Protein AF-A0A956KIW1-F1 (afdb_monomer_lite)

pLDDT: mean 82.23, std 15.49, range [48.94, 97.81]

Secondary structure (DSSP, 8-state):
-HHHHHHHHHHHHHHHHHHHHHHHHHHHTT-HHHHHHHHHHHHHHHHHHHHHHHHHHHHHHHHHHHHHHHHHHHH-SEE-HHHHHHHHTS-HHHHHHHHHHHHHHH---EEEETTTTEEEEHHHHHTT--B--B-TTT--B--SPBPPTTPPEEPTTT--EE---------------S---GGGG-------------------PPP----PPPP-

Structure (mmCIF, N/CA/C/O backbone):
data_AF-A0A956KIW1-F1
#
_entry.id   AF-A0A956KIW1-F1
#
loop_
_atom_site.group_PDB
_atom_site.id
_atom_site.type_symbol
_atom_site.label_atom_id
_atom_site.label_alt_id
_atom_site.label_comp_id
_atom_site.label_asym_id
_atom_site.label_entity_id
_atom_site.label_seq_id
_atom_site.pdbx_PDB_ins_code
_atom_site.Cartn_x
_atom_site.Cartn_y
_atom_site.Cartn_z
_atom_site.occupancy
_atom_site.B_iso_or_equiv
_atom_site.auth_seq_id
_atom_site.auth_comp_id
_atom_site.auth_asym_id
_atom_site.auth_atom_id
_atom_site.pdbx_PDB_model_num
ATOM 1 N N . MET A 1 1 ? 5.043 -12.788 -8.119 1.00 59.97 1 MET A N 1
ATOM 2 C CA . MET A 1 1 ? 4.868 -12.229 -9.482 1.00 59.97 1 MET A CA 1
ATOM 3 C C . MET A 1 1 ? 5.781 -11.044 -9.853 1.00 59.97 1 MET A C 1
ATOM 5 O O . MET A 1 1 ? 6.157 -10.998 -11.019 1.00 59.97 1 MET A O 1
ATOM 9 N N . PRO A 1 2 ? 6.218 -10.123 -8.964 1.00 77.44 2 PRO A N 1
ATOM 10 C CA . PRO A 1 2 ? 6.997 -8.950 -9.406 1.00 77.44 2 PRO A CA 1
ATOM 11 C C . PRO A 1 2 ? 8.423 -9.277 -9.893 1.00 77.44 2 PRO A C 1
ATOM 13 O O . PRO A 1 2 ? 8.966 -8.552 -10.721 1.00 77.44 2 PRO A O 1
ATOM 16 N N . ALA A 1 3 ? 9.020 -10.384 -9.433 1.00 85.94 3 ALA A N 1
ATOM 17 C CA . ALA A 1 3 ? 10.359 -10.802 -9.857 1.00 85.94 3 ALA A CA 1
ATOM 18 C C . ALA A 1 3 ? 10.423 -11.154 -11.354 1.00 85.94 3 ALA A C 1
ATOM 20 O O . ALA A 1 3 ? 11.322 -10.704 -12.053 1.00 85.94 3 ALA A O 1
ATOM 21 N N . VAL A 1 4 ? 9.428 -11.887 -11.861 1.00 89.75 4 VAL A N 1
ATOM 22 C CA . VAL A 1 4 ? 9.366 -12.322 -13.266 1.00 89.75 4 VAL A CA 1
ATOM 23 C C . VAL A 1 4 ? 9.226 -11.120 -14.202 1.00 89.75 4 VAL A C 1
ATOM 25 O O . VAL A 1 4 ? 9.958 -10.999 -15.178 1.00 89.75 4 VAL A O 1
ATOM 28 N N . LEU A 1 5 ? 8.349 -10.173 -13.856 1.00 88.94 5 LEU A N 1
ATOM 29 C CA . LEU A 1 5 ? 8.123 -8.962 -14.647 1.00 88.94 5 LEU A CA 1
ATOM 30 C C . LEU A 1 5 ? 9.370 -8.063 -14.690 1.00 88.94 5 LEU A C 1
ATOM 32 O O . LEU A 1 5 ? 9.681 -7.482 -15.727 1.00 88.94 5 LEU A O 1
ATOM 36 N N . LYS A 1 6 ? 10.132 -8.012 -13.587 1.00 88.56 6 LYS A N 1
ATOM 37 C CA . LYS A 1 6 ? 11.431 -7.331 -13.531 1.00 88.56 6 LYS A CA 1
ATOM 38 C C . LYS A 1 6 ? 12.464 -8.001 -14.443 1.00 88.56 6 LYS A C 1
ATOM 40 O O . LYS A 1 6 ? 13.178 -7.285 -15.136 1.00 88.56 6 LYS A O 1
ATOM 45 N N . VAL A 1 7 ? 12.533 -9.335 -14.464 1.00 94.06 7 VAL A N 1
ATOM 46 C CA . VAL A 1 7 ? 13.451 -10.080 -15.346 1.00 94.06 7 VAL A CA 1
ATOM 47 C C . VAL A 1 7 ? 13.126 -9.809 -16.815 1.00 94.06 7 VAL A C 1
ATOM 49 O O . VAL A 1 7 ? 14.022 -9.435 -17.566 1.00 94.06 7 VAL A O 1
ATOM 52 N N . PHE A 1 8 ? 11.853 -9.889 -17.212 1.00 93.56 8 PHE A N 1
ATOM 53 C CA . PHE A 1 8 ? 11.449 -9.567 -18.585 1.00 93.56 8 PHE A CA 1
ATOM 54 C C . PHE A 1 8 ? 11.775 -8.121 -18.967 1.00 93.56 8 PHE A C 1
ATOM 56 O O . PHE A 1 8 ? 12.360 -7.898 -20.024 1.00 93.56 8 PHE A O 1
ATOM 63 N N . ALA A 1 9 ? 11.470 -7.145 -18.105 1.00 92.19 9 ALA A N 1
ATOM 64 C CA . ALA A 1 9 ? 11.803 -5.743 -18.365 1.00 92.19 9 ALA A CA 1
ATOM 65 C C . ALA A 1 9 ? 13.314 -5.537 -18.583 1.00 92.19 9 ALA A C 1
ATOM 67 O O . ALA A 1 9 ? 13.706 -4.822 -19.502 1.00 92.19 9 ALA A O 1
ATOM 68 N N . TRP A 1 10 ? 14.158 -6.202 -17.785 1.00 93.75 10 TRP A N 1
ATOM 69 C CA . TRP A 1 10 ? 15.613 -6.167 -17.957 1.00 93.75 10 TRP A CA 1
ATOM 70 C C . TRP A 1 10 ? 16.071 -6.807 -19.268 1.00 93.75 10 TRP A C 1
ATOM 72 O O . TRP A 1 10 ? 16.936 -6.242 -19.928 1.00 93.75 10 TRP A O 1
ATOM 82 N N . ILE A 1 11 ? 15.481 -7.935 -19.674 1.00 95.62 11 ILE A N 1
ATOM 83 C CA . ILE A 1 11 ? 15.805 -8.593 -20.950 1.00 95.62 11 ILE A CA 1
ATOM 84 C C . ILE A 1 11 ? 15.452 -7.680 -22.134 1.00 95.62 11 ILE A C 1
ATOM 86 O O . ILE A 1 11 ? 16.296 -7.461 -23.000 1.00 95.62 11 ILE A O 1
ATOM 90 N N . PHE A 1 12 ? 14.247 -7.099 -22.154 1.00 94.00 12 PHE A N 1
ATOM 91 C CA . PHE A 1 12 ? 13.828 -6.176 -23.218 1.00 94.00 12 PHE A CA 1
ATOM 92 C C . PHE A 1 12 ? 14.736 -4.948 -23.308 1.00 94.00 12 PHE A C 1
ATOM 94 O O . PHE A 1 12 ? 15.150 -4.559 -24.399 1.00 94.00 12 PHE A O 1
ATOM 101 N N . LEU A 1 13 ? 15.080 -4.364 -22.160 1.00 94.00 13 LEU A N 1
ATOM 102 C CA . LEU A 1 13 ? 15.914 -3.168 -22.106 1.00 94.00 13 LEU A CA 1
ATOM 103 C C . LEU A 1 13 ? 17.376 -3.471 -22.474 1.00 94.00 13 LEU A C 1
ATOM 105 O O . LEU A 1 13 ? 18.007 -2.664 -23.151 1.00 94.00 13 LEU A O 1
ATOM 109 N N . ALA A 1 14 ? 17.893 -4.648 -22.107 1.00 95.75 14 ALA A N 1
ATOM 110 C CA . ALA A 1 14 ? 19.218 -5.109 -22.518 1.00 95.75 14 ALA A CA 1
ATOM 111 C C . ALA A 1 14 ? 19.294 -5.376 -24.030 1.00 95.75 14 ALA A C 1
ATOM 113 O O . ALA A 1 14 ? 20.242 -4.934 -24.674 1.00 95.75 14 ALA A O 1
ATOM 114 N N . LEU A 1 15 ? 18.287 -6.035 -24.615 1.00 94.38 15 LEU A N 1
ATOM 115 C CA . LEU A 1 15 ? 18.211 -6.254 -26.066 1.00 94.38 15 LEU A CA 1
ATOM 116 C C . LEU A 1 15 ? 18.112 -4.927 -26.832 1.00 94.38 15 LEU A C 1
ATOM 118 O O . LEU A 1 15 ? 18.823 -4.728 -27.819 1.00 94.38 15 LEU A O 1
ATOM 122 N N . ALA A 1 16 ? 17.292 -3.991 -26.345 1.00 95.88 16 ALA A N 1
ATOM 123 C CA . ALA A 1 16 ? 17.199 -2.651 -26.916 1.00 95.88 16 ALA A CA 1
ATOM 124 C C . ALA A 1 16 ? 18.540 -1.901 -26.835 1.00 95.88 16 ALA A C 1
ATOM 126 O O . ALA A 1 16 ? 18.980 -1.338 -27.838 1.00 95.88 16 ALA A O 1
ATOM 127 N N . ALA A 1 17 ? 19.231 -1.948 -25.692 1.00 95.50 17 ALA A N 1
ATOM 128 C CA . ALA A 1 17 ? 20.540 -1.319 -25.521 1.00 95.50 17 ALA A CA 1
ATOM 129 C C . ALA A 1 17 ? 21.610 -1.933 -26.440 1.00 95.50 17 ALA A C 1
ATOM 131 O O . ALA A 1 17 ? 22.365 -1.195 -27.070 1.00 95.50 17 ALA A O 1
ATOM 132 N N . MET A 1 18 ? 21.631 -3.263 -26.582 1.00 96.00 18 MET A N 1
ATOM 133 C CA . MET A 1 18 ? 22.540 -3.958 -27.502 1.00 96.00 18 MET A CA 1
ATOM 134 C C . MET A 1 18 ? 22.295 -3.543 -28.958 1.00 96.00 18 MET A C 1
ATOM 136 O O . MET A 1 18 ? 23.244 -3.204 -29.660 1.00 96.00 18 MET A O 1
ATOM 140 N N . SER A 1 19 ? 21.033 -3.481 -29.403 1.00 92.94 19 SER A N 1
ATOM 141 C CA . SER A 1 19 ? 20.708 -3.002 -30.760 1.00 92.94 19 SER A CA 1
ATOM 142 C C . SER A 1 19 ? 21.123 -1.541 -30.993 1.00 92.94 19 SER A C 1
ATOM 144 O O . SER A 1 19 ? 21.650 -1.205 -32.056 1.00 92.94 19 SER A O 1
ATOM 146 N N . LEU A 1 20 ? 20.979 -0.682 -29.977 1.00 94.38 20 LEU A N 1
ATOM 147 C CA . LEU A 1 20 ? 21.409 0.714 -30.046 1.00 94.38 20 LEU A CA 1
ATOM 148 C C . LEU A 1 20 ? 22.939 0.825 -30.149 1.00 94.38 20 LEU A C 1
ATOM 150 O O . LEU A 1 20 ? 23.454 1.621 -30.930 1.00 94.38 20 LEU A O 1
ATOM 154 N N . MET A 1 21 ? 23.673 -0.016 -29.414 1.00 95.94 21 MET A N 1
ATOM 155 C CA . MET A 1 21 ? 25.138 -0.058 -29.438 1.00 95.94 21 MET A CA 1
ATOM 156 C C . MET A 1 21 ? 25.696 -0.516 -30.797 1.00 95.94 21 MET A C 1
ATOM 158 O O . MET A 1 21 ? 26.764 -0.060 -31.202 1.00 95.94 21 MET A O 1
ATOM 162 N N . CYS A 1 22 ? 24.969 -1.360 -31.536 1.00 94.12 22 CYS A N 1
ATOM 163 C CA . CYS A 1 22 ? 25.345 -1.786 -32.891 1.00 94.12 22 CYS A CA 1
ATOM 164 C C . CYS A 1 22 ? 25.041 -0.739 -33.980 1.00 94.12 22 CYS A C 1
ATOM 166 O O . CYS A 1 22 ? 25.607 -0.802 -35.070 1.00 94.12 22 CYS A O 1
ATOM 168 N N . THR A 1 23 ? 24.176 0.239 -33.698 1.00 93.81 23 THR A N 1
ATOM 169 C CA . THR A 1 23 ? 23.755 1.274 -34.659 1.00 93.81 23 THR A CA 1
ATOM 170 C C . THR A 1 23 ? 24.921 2.096 -35.247 1.00 93.81 23 THR A C 1
ATOM 172 O O . THR A 1 23 ? 24.981 2.217 -36.471 1.00 93.81 23 THR A O 1
ATOM 175 N N . PRO A 1 24 ? 25.884 2.635 -34.464 1.00 93.88 24 PRO A N 1
ATOM 176 C CA . PRO A 1 24 ? 27.015 3.381 -35.029 1.00 93.88 24 PRO A CA 1
ATOM 177 C C . PRO A 1 24 ? 27.921 2.527 -35.927 1.00 93.88 24 PRO A C 1
ATOM 179 O O . PRO A 1 24 ? 28.476 3.046 -36.892 1.00 93.88 24 PRO A O 1
ATOM 182 N N . LEU A 1 25 ? 28.033 1.220 -35.656 1.00 93.81 25 LEU A N 1
ATOM 183 C CA . LEU A 1 25 ? 28.806 0.300 -36.493 1.00 93.81 25 LEU A CA 1
ATOM 184 C C . LEU A 1 25 ? 28.182 0.177 -37.895 1.00 93.81 25 LEU A C 1
ATOM 186 O O . LEU A 1 25 ? 28.884 0.232 -38.897 1.00 93.81 25 LEU A O 1
ATOM 190 N N . ALA A 1 26 ? 26.849 0.099 -37.971 1.00 92.62 26 ALA A N 1
ATOM 191 C CA . ALA A 1 26 ? 26.126 0.048 -39.243 1.00 92.62 26 ALA A CA 1
ATOM 192 C C . ALA A 1 26 ? 26.242 1.356 -40.050 1.00 92.62 26 ALA A C 1
ATOM 194 O O . ALA A 1 26 ? 26.299 1.320 -41.281 1.00 92.62 26 ALA A O 1
ATOM 195 N N . PHE A 1 27 ? 26.313 2.504 -39.366 1.00 93.12 27 PHE A N 1
ATOM 196 C CA . PHE A 1 27 ? 26.580 3.790 -40.016 1.00 93.12 27 PHE A CA 1
ATOM 197 C C . PHE A 1 27 ? 28.001 3.875 -40.584 1.00 93.12 27 PHE A C 1
ATOM 199 O O . PHE A 1 27 ? 28.172 4.411 -41.678 1.00 93.12 27 PHE A O 1
ATOM 206 N N . ALA A 1 28 ? 29.002 3.325 -39.888 1.00 95.56 28 ALA A N 1
ATOM 207 C CA . ALA A 1 28 ? 30.388 3.310 -40.361 1.00 95.56 28 ALA A CA 1
ATOM 208 C C . ALA A 1 28 ? 30.561 2.511 -41.668 1.00 95.56 28 ALA A C 1
ATOM 210 O O . ALA A 1 28 ? 31.348 2.903 -42.525 1.00 95.56 28 ALA A O 1
ATOM 211 N N . ASP A 1 29 ? 29.767 1.454 -41.858 1.00 94.88 29 ASP A N 1
ATOM 212 C CA . ASP A 1 29 ? 29.773 0.615 -43.066 1.00 94.88 29 ASP A CA 1
ATOM 213 C C . ASP A 1 29 ? 29.002 1.222 -44.260 1.00 94.88 29 ASP A C 1
ATOM 215 O O . ASP A 1 29 ? 28.865 0.579 -45.303 1.00 94.88 29 ASP A O 1
ATOM 219 N N . GLY A 1 30 ? 28.430 2.425 -44.122 1.00 94.31 30 GLY A N 1
ATOM 220 C CA . GLY A 1 30 ? 27.621 3.060 -45.171 1.00 94.31 30 GLY A CA 1
ATOM 221 C C . GLY A 1 30 ? 26.251 2.404 -45.404 1.00 94.31 30 GLY A C 1
ATOM 222 O O . GLY A 1 30 ? 25.557 2.735 -46.366 1.00 94.31 30 GLY A O 1
ATOM 223 N N . LYS A 1 31 ? 25.820 1.492 -44.521 1.00 94.25 31 LYS A N 1
ATOM 224 C CA . LYS A 1 31 ? 24.535 0.774 -44.608 1.00 94.25 31 LYS A CA 1
ATOM 225 C C . LYS A 1 31 ? 23.445 1.500 -43.820 1.00 94.25 31 LYS A C 1
ATOM 227 O O . LYS A 1 31 ? 22.938 0.994 -42.818 1.00 94.25 31 LYS A O 1
ATOM 232 N N . GLY A 1 32 ? 23.068 2.687 -44.294 1.00 93.50 32 GLY A N 1
ATOM 233 C CA . GLY A 1 32 ? 22.078 3.543 -43.627 1.00 93.50 32 GLY A CA 1
ATOM 234 C C . GLY A 1 32 ? 20.730 2.857 -43.364 1.00 93.50 32 GLY A C 1
ATOM 235 O O . GLY A 1 32 ? 20.165 3.027 -42.289 1.00 93.50 32 GLY A O 1
ATOM 236 N N . ASP A 1 33 ? 20.252 2.021 -44.290 1.00 94.62 33 ASP A N 1
ATOM 237 C CA . ASP A 1 33 ? 18.973 1.306 -44.145 1.00 94.62 33 ASP A CA 1
ATOM 238 C C . ASP A 1 33 ? 18.992 0.318 -42.960 1.00 94.62 33 ASP A C 1
ATOM 240 O O . ASP A 1 33 ? 18.112 0.312 -42.098 1.00 94.62 33 ASP A O 1
ATOM 244 N N . VAL A 1 34 ? 20.090 -0.432 -42.815 1.00 92.88 34 VAL A N 1
ATOM 245 C CA . VAL A 1 34 ? 20.288 -1.360 -41.692 1.00 92.88 34 VAL A CA 1
ATOM 246 C C . VAL A 1 34 ? 20.349 -0.600 -40.364 1.00 92.88 34 VAL A C 1
ATOM 248 O O . VAL A 1 34 ? 19.741 -1.025 -39.380 1.00 92.88 34 VAL A O 1
ATOM 251 N N . ALA A 1 35 ? 21.018 0.554 -40.329 1.00 93.12 35 ALA A N 1
ATOM 252 C CA . ALA A 1 35 ? 21.063 1.387 -39.132 1.00 93.12 35 ALA A CA 1
ATOM 253 C C . ALA A 1 35 ? 19.660 1.865 -38.705 1.00 93.12 35 ALA A C 1
ATOM 255 O O . ALA A 1 35 ? 19.326 1.800 -37.520 1.00 93.12 35 ALA A O 1
ATOM 256 N N . VAL A 1 36 ? 18.802 2.257 -39.657 1.00 94.19 36 VAL A N 1
ATOM 257 C CA . VAL A 1 36 ? 17.407 2.639 -39.372 1.00 94.19 36 VAL A CA 1
ATOM 258 C C . VAL A 1 36 ? 16.622 1.462 -38.787 1.00 94.19 36 VAL A C 1
ATOM 260 O O . VAL A 1 36 ? 15.917 1.643 -37.792 1.00 94.19 36 VAL A O 1
ATOM 263 N N . THR A 1 37 ? 16.781 0.244 -39.322 1.00 94.25 37 THR A N 1
ATOM 264 C CA . THR A 1 37 ? 16.093 -0.938 -38.766 1.00 94.25 37 THR A CA 1
ATOM 265 C C . THR A 1 37 ? 16.493 -1.234 -37.320 1.00 94.25 37 THR A C 1
ATOM 267 O O . THR A 1 37 ? 15.616 -1.524 -36.504 1.00 94.25 37 THR A O 1
ATOM 270 N N . PHE A 1 38 ? 17.774 -1.083 -36.958 1.00 93.75 38 PHE A N 1
ATOM 271 C CA . PHE A 1 38 ? 18.227 -1.252 -35.573 1.00 93.75 38 PHE A CA 1
ATOM 272 C C . PHE A 1 38 ? 17.636 -0.202 -34.633 1.00 93.75 38 PHE A C 1
ATOM 274 O O . PHE A 1 38 ? 17.221 -0.546 -33.526 1.00 93.75 38 PHE A O 1
ATOM 281 N N . VAL A 1 39 ? 17.535 1.054 -35.075 1.00 94.88 39 VAL A N 1
ATOM 282 C CA . VAL A 1 39 ? 16.916 2.130 -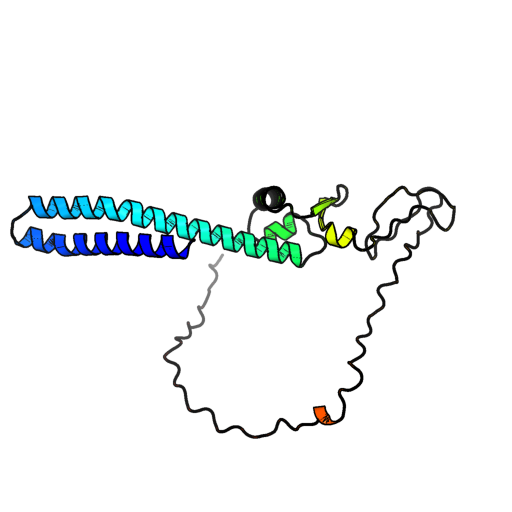34.286 1.00 94.88 39 VAL A CA 1
ATOM 283 C C . VAL A 1 39 ? 15.428 1.860 -34.062 1.00 94.88 39 VAL A C 1
ATOM 285 O O . VAL A 1 39 ? 14.952 1.940 -32.928 1.00 94.88 39 VAL A O 1
ATOM 288 N N . VAL A 1 40 ? 14.693 1.491 -35.116 1.00 96.19 40 VAL A N 1
ATOM 289 C CA . VAL A 1 40 ? 13.260 1.172 -35.013 1.00 96.19 40 VAL A CA 1
ATOM 290 C C . VAL A 1 40 ? 13.043 -0.042 -34.109 1.00 96.19 40 VAL A C 1
ATOM 292 O O . VAL A 1 40 ? 12.209 0.006 -33.203 1.00 96.19 40 VAL A O 1
ATOM 295 N N . PHE A 1 41 ? 13.828 -1.105 -34.296 1.00 94.00 41 PHE A N 1
ATOM 296 C CA . PHE A 1 41 ? 13.753 -2.310 -33.473 1.00 94.00 41 PHE A CA 1
ATOM 297 C C . PHE A 1 41 ? 14.067 -2.021 -31.998 1.00 94.00 41 PHE A C 1
ATOM 299 O O . PHE A 1 41 ? 13.330 -2.461 -31.113 1.00 94.00 41 PHE A O 1
ATOM 306 N N . SER A 1 42 ? 15.101 -1.215 -31.729 1.00 95.56 42 SER A N 1
ATOM 307 C CA . SER A 1 42 ? 15.438 -0.754 -30.378 1.00 95.56 42 SER A CA 1
ATOM 308 C C . SER A 1 42 ? 14.263 -0.022 -29.733 1.00 95.56 42 SER A C 1
ATOM 310 O O . SER A 1 42 ? 13.885 -0.344 -28.608 1.00 95.56 42 SER A O 1
ATOM 312 N N . GLY A 1 43 ? 13.619 0.898 -30.459 1.00 94.69 43 GLY A N 1
ATOM 313 C CA . GLY A 1 43 ? 12.445 1.627 -29.974 1.00 94.69 43 GLY A CA 1
ATOM 314 C C . GLY A 1 43 ? 11.273 0.707 -29.620 1.00 94.69 43 GLY A C 1
ATOM 315 O O . GLY A 1 43 ? 10.700 0.827 -28.533 1.00 94.69 43 GLY A O 1
ATOM 316 N N . VAL A 1 44 ? 10.960 -0.256 -30.493 1.00 96.62 44 VAL A N 1
ATOM 317 C CA . VAL A 1 44 ? 9.869 -1.226 -30.283 1.00 96.62 44 VAL A CA 1
ATOM 318 C C . VAL A 1 44 ? 10.106 -2.096 -29.046 1.00 96.62 44 VAL A C 1
ATOM 320 O O . VAL A 1 44 ? 9.144 -2.435 -28.361 1.00 96.62 44 VAL A O 1
ATOM 323 N N . LEU A 1 45 ? 11.359 -2.425 -28.714 1.00 95.06 45 LEU A N 1
ATOM 324 C CA . LEU A 1 45 ? 11.690 -3.183 -27.499 1.00 95.06 45 LEU A CA 1
ATOM 325 C C . LEU A 1 45 ? 11.832 -2.298 -26.250 1.00 95.06 45 LEU A C 1
ATOM 327 O O . LEU A 1 45 ? 11.454 -2.710 -25.149 1.00 95.06 45 LEU A O 1
ATOM 331 N N . ALA A 1 46 ? 12.345 -1.076 -26.398 1.00 94.81 46 ALA A N 1
ATOM 332 C CA . ALA A 1 46 ? 12.584 -0.160 -25.287 1.00 94.81 46 ALA A CA 1
ATOM 333 C C . ALA A 1 46 ? 11.277 0.325 -24.647 1.00 94.81 46 ALA A C 1
ATOM 335 O O . ALA A 1 46 ? 11.165 0.332 -23.420 1.00 94.81 46 ALA A O 1
ATOM 336 N N . ILE A 1 47 ? 10.273 0.686 -25.456 1.00 95.56 47 ILE A N 1
ATOM 337 C CA . ILE A 1 47 ? 8.979 1.197 -24.973 1.00 95.56 47 ILE A CA 1
ATOM 338 C C . ILE A 1 47 ? 8.290 0.215 -24.001 1.00 95.56 47 ILE A C 1
ATOM 340 O O . ILE A 1 47 ? 8.011 0.615 -22.864 1.00 95.56 47 ILE A O 1
ATOM 344 N N . PRO A 1 48 ? 8.035 -1.062 -24.359 1.00 94.19 48 PRO A N 1
ATOM 345 C CA . PRO A 1 48 ? 7.422 -2.017 -23.440 1.00 94.19 48 PRO A CA 1
ATOM 346 C C . PRO A 1 48 ? 8.331 -2.340 -22.249 1.00 94.19 48 PRO A C 1
ATOM 348 O O . PRO A 1 48 ? 7.827 -2.496 -21.137 1.00 94.19 48 PRO A O 1
ATOM 351 N N . GLY A 1 49 ? 9.657 -2.377 -22.434 1.00 93.75 49 GLY A N 1
ATOM 352 C CA . GLY A 1 49 ? 10.612 -2.579 -21.339 1.00 93.75 49 GLY A CA 1
ATOM 353 C C . GLY A 1 49 ? 10.509 -1.494 -20.259 1.00 93.75 49 GLY A C 1
ATOM 354 O O . GLY A 1 49 ? 10.370 -1.802 -19.071 1.00 93.75 49 GLY A O 1
ATOM 355 N N . ILE A 1 50 ? 10.494 -0.221 -20.667 1.00 94.12 50 ILE A N 1
ATOM 356 C CA . ILE A 1 50 ? 10.338 0.927 -19.760 1.00 94.12 50 ILE A CA 1
ATOM 357 C C . ILE A 1 50 ? 8.949 0.914 -19.112 1.00 94.12 50 ILE A C 1
ATOM 359 O O . ILE A 1 50 ? 8.841 1.063 -17.890 1.00 94.12 50 ILE A O 1
ATOM 363 N N . ALA A 1 51 ? 7.890 0.683 -19.894 1.00 95.44 51 ALA A N 1
ATOM 364 C CA . ALA A 1 51 ? 6.521 0.629 -19.382 1.00 95.44 51 ALA A CA 1
ATOM 365 C C . ALA A 1 51 ? 6.353 -0.453 -18.298 1.00 95.44 51 ALA A C 1
ATOM 367 O O . ALA A 1 51 ? 5.813 -0.176 -17.221 1.00 95.44 51 ALA A O 1
ATOM 368 N N . LEU A 1 52 ? 6.887 -1.660 -18.529 1.00 93.88 52 LEU A N 1
ATOM 369 C CA . LEU A 1 52 ? 6.891 -2.752 -17.550 1.00 93.88 52 LEU A CA 1
ATOM 370 C C . LEU A 1 52 ? 7.685 -2.387 -16.291 1.00 93.88 52 LEU A C 1
ATOM 372 O O . LEU A 1 52 ? 7.238 -2.669 -15.177 1.00 93.88 52 LEU A O 1
ATOM 376 N N . MET A 1 53 ? 8.830 -1.716 -16.434 1.00 93.00 53 MET A N 1
ATOM 377 C CA . MET A 1 53 ? 9.638 -1.280 -15.293 1.00 93.00 53 MET A CA 1
ATOM 378 C C . MET A 1 53 ? 8.899 -0.247 -14.426 1.00 93.00 53 MET A C 1
ATOM 380 O O . MET A 1 53 ? 8.909 -0.349 -13.193 1.00 93.00 53 MET A O 1
ATOM 384 N N . MET A 1 54 ? 8.225 0.726 -15.047 1.00 93.75 54 MET A N 1
ATOM 385 C CA . MET A 1 54 ? 7.415 1.723 -14.337 1.00 93.75 54 MET A CA 1
ATOM 386 C C . MET A 1 54 ? 6.212 1.078 -13.642 1.00 93.75 54 MET A C 1
ATOM 388 O O . MET A 1 54 ? 5.960 1.360 -12.466 1.00 93.75 54 MET A O 1
ATOM 392 N N . ALA A 1 55 ? 5.511 0.169 -14.326 1.00 92.88 55 ALA A N 1
ATOM 393 C CA . ALA A 1 55 ? 4.399 -0.585 -13.752 1.00 92.88 55 ALA A CA 1
ATOM 394 C C . ALA A 1 55 ? 4.849 -1.439 -12.555 1.00 92.88 55 ALA A C 1
ATOM 396 O O . ALA A 1 55 ? 4.207 -1.413 -11.504 1.00 92.88 55 ALA A O 1
ATOM 397 N N . GLY A 1 56 ? 5.993 -2.120 -12.674 1.00 92.81 56 GLY A N 1
ATOM 398 C CA . GLY A 1 56 ? 6.583 -2.914 -11.597 1.00 92.81 56 GLY A CA 1
ATOM 399 C C . GLY A 1 56 ? 6.930 -2.072 -10.368 1.00 92.81 56 GLY A C 1
ATOM 400 O O . GLY A 1 56 ? 6.546 -2.426 -9.254 1.00 92.81 56 GLY A O 1
ATOM 401 N N . ARG A 1 57 ? 7.577 -0.914 -10.558 1.00 92.19 57 ARG A N 1
ATOM 402 C CA . ARG A 1 57 ? 7.871 0.028 -9.460 1.00 92.19 57 ARG A CA 1
ATOM 403 C C . ARG A 1 57 ? 6.598 0.550 -8.794 1.00 92.19 57 ARG A C 1
ATOM 405 O O . ARG A 1 57 ? 6.548 0.653 -7.569 1.00 92.19 57 ARG A O 1
ATOM 412 N N . LYS A 1 58 ? 5.565 0.867 -9.581 1.00 91.88 58 LYS A N 1
ATOM 413 C CA . LYS A 1 58 ? 4.270 1.323 -9.056 1.00 91.88 58 LYS A CA 1
ATOM 414 C C . LYS A 1 58 ? 3.600 0.234 -8.221 1.00 91.88 58 LYS A C 1
ATOM 416 O O . LYS A 1 58 ? 3.096 0.538 -7.146 1.00 91.88 58 LYS A O 1
ATOM 421 N N . LEU A 1 59 ? 3.630 -1.016 -8.681 1.00 92.19 59 LEU A N 1
ATOM 422 C CA . LEU A 1 59 ? 3.078 -2.147 -7.939 1.00 92.19 59 LEU A CA 1
ATOM 423 C C . LEU A 1 59 ? 3.830 -2.374 -6.620 1.00 92.19 59 LEU A C 1
ATOM 425 O O . LEU A 1 59 ? 3.194 -2.458 -5.579 1.00 92.19 59 LEU A O 1
ATOM 429 N N . GLN A 1 60 ? 5.167 -2.339 -6.638 1.00 92.19 60 GLN A N 1
ATOM 430 C CA . GLN A 1 60 ? 5.979 -2.473 -5.421 1.00 92.19 60 GLN A CA 1
ATOM 431 C C . GLN A 1 60 ? 5.679 -1.393 -4.378 1.00 92.19 60 GLN A C 1
ATOM 433 O O . GLN A 1 60 ? 5.610 -1.694 -3.190 1.00 92.19 60 GLN A O 1
ATOM 438 N N . ARG A 1 61 ? 5.481 -0.138 -4.807 1.00 92.25 61 ARG A N 1
ATOM 439 C CA . ARG A 1 61 ? 5.077 0.937 -3.888 1.00 92.25 61 ARG A CA 1
ATOM 440 C C . ARG A 1 61 ? 3.727 0.636 -3.242 1.00 92.25 61 ARG A C 1
ATOM 442 O O . ARG A 1 61 ? 3.597 0.808 -2.039 1.00 92.25 61 ARG A O 1
ATOM 449 N N . ARG A 1 62 ? 2.754 0.144 -4.019 1.00 91.00 62 ARG A N 1
ATOM 450 C CA . ARG A 1 62 ? 1.433 -0.238 -3.493 1.00 91.00 62 ARG A CA 1
ATOM 451 C C . ARG A 1 62 ? 1.536 -1.388 -2.498 1.00 91.00 62 ARG A C 1
ATOM 453 O O . ARG A 1 62 ? 0.944 -1.285 -1.432 1.00 91.00 62 ARG A O 1
ATOM 460 N N . ASP A 1 63 ? 2.324 -2.415 -2.807 1.00 91.75 63 ASP A N 1
ATOM 461 C CA . ASP A 1 63 ? 2.541 -3.549 -1.902 1.00 91.75 63 ASP A CA 1
ATOM 462 C C . ASP A 1 63 ? 3.175 -3.085 -0.582 1.00 91.75 63 ASP A C 1
ATOM 464 O O . ASP A 1 63 ? 2.729 -3.483 0.491 1.00 91.75 63 ASP A O 1
ATOM 468 N N . HIS A 1 64 ? 4.168 -2.191 -0.641 1.00 93.12 64 HIS A N 1
ATOM 469 C CA . HIS A 1 64 ? 4.798 -1.630 0.555 1.00 93.12 64 HIS A CA 1
ATOM 470 C C . HIS A 1 64 ? 3.808 -0.803 1.391 1.00 93.12 64 HIS A C 1
ATOM 472 O O . HIS A 1 64 ? 3.725 -0.978 2.605 1.00 93.12 64 HIS A O 1
ATOM 478 N N . THR A 1 65 ? 3.019 0.074 0.760 1.00 92.94 65 THR A N 1
ATOM 479 C CA . THR A 1 65 ? 1.968 0.843 1.448 1.00 92.94 65 THR A CA 1
ATOM 480 C C . THR A 1 65 ? 0.935 -0.079 2.097 1.00 92.94 65 THR A C 1
ATOM 482 O O . THR A 1 65 ? 0.558 0.143 3.246 1.00 92.94 65 THR A O 1
ATOM 485 N N . GLN A 1 66 ? 0.522 -1.146 1.408 1.00 92.56 66 GLN A N 1
ATOM 486 C CA . GLN A 1 66 ? -0.406 -2.134 1.960 1.00 92.56 66 GLN A CA 1
ATOM 487 C C . GLN A 1 66 ? 0.199 -2.889 3.145 1.00 92.56 66 GLN A C 1
ATOM 489 O O . GLN A 1 66 ? -0.472 -3.067 4.158 1.00 92.56 66 GLN A O 1
ATOM 494 N N . GLN A 1 67 ? 1.470 -3.287 3.069 1.00 92.06 67 GLN A N 1
ATOM 495 C CA . GLN A 1 67 ? 2.155 -3.939 4.187 1.00 92.06 67 GLN A CA 1
ATOM 496 C C . GLN A 1 67 ? 2.233 -3.030 5.418 1.00 92.06 67 GLN A C 1
ATOM 498 O O . GLN A 1 67 ? 1.926 -3.487 6.519 1.00 92.06 67 GLN A O 1
ATOM 503 N N . MET A 1 68 ? 2.571 -1.747 5.238 1.00 93.94 68 MET A N 1
ATOM 504 C CA . MET A 1 68 ? 2.579 -0.770 6.334 1.00 93.94 68 MET A CA 1
ATOM 505 C C . MET A 1 68 ? 1.184 -0.586 6.937 1.00 93.94 68 MET A C 1
ATOM 507 O O . MET A 1 68 ? 1.037 -0.610 8.156 1.00 93.94 68 MET A O 1
ATOM 511 N N . MET A 1 69 ? 0.148 -0.483 6.100 1.00 94.06 69 MET A N 1
ATOM 512 C CA . MET A 1 69 ? -1.226 -0.354 6.582 1.00 94.06 69 MET A CA 1
ATOM 513 C C . MET A 1 69 ? -1.681 -1.592 7.361 1.00 94.06 69 MET A C 1
ATOM 515 O O . MET A 1 69 ? -2.230 -1.460 8.451 1.00 94.06 69 MET A O 1
ATOM 519 N N . VAL A 1 70 ? -1.423 -2.800 6.853 1.00 91.31 70 VAL A N 1
ATOM 520 C CA . VAL A 1 70 ? -1.776 -4.047 7.550 1.00 91.31 70 VAL A CA 1
ATOM 521 C C . VAL A 1 70 ? -1.024 -4.165 8.874 1.00 91.31 70 VAL A C 1
ATOM 523 O O . VAL A 1 70 ? -1.620 -4.565 9.875 1.00 91.31 70 VAL A O 1
ATOM 526 N N . ALA A 1 71 ? 0.262 -3.810 8.907 1.00 92.25 71 ALA A N 1
ATOM 527 C CA . ALA A 1 71 ? 1.039 -3.795 10.141 1.00 92.25 71 ALA A CA 1
ATOM 528 C C . ALA A 1 71 ? 0.445 -2.810 11.159 1.00 92.25 71 ALA A C 1
ATOM 530 O O . ALA A 1 71 ? 0.233 -3.186 12.309 1.00 92.25 71 ALA A O 1
ATOM 531 N N . PHE A 1 72 ? 0.095 -1.598 10.724 1.00 95.00 72 PHE A N 1
ATOM 532 C CA . PHE A 1 72 ? -0.529 -0.578 11.566 1.00 95.00 72 PHE A CA 1
ATOM 533 C C . PHE A 1 72 ? -1.886 -1.022 12.127 1.00 95.00 72 PHE A C 1
ATOM 535 O O . PHE A 1 72 ? -2.128 -0.938 13.330 1.00 95.00 72 PHE A O 1
ATOM 542 N N . VAL A 1 73 ? -2.760 -1.567 11.276 1.00 92.75 73 VAL A N 1
ATOM 543 C CA . VAL A 1 73 ? -4.071 -2.083 11.699 1.00 92.75 73 VAL A CA 1
ATOM 544 C C . VAL A 1 73 ? -3.906 -3.245 12.681 1.00 92.75 73 VAL A C 1
ATOM 546 O O . VAL A 1 73 ? -4.694 -3.388 13.607 1.00 92.75 73 VAL A O 1
ATOM 549 N N . ARG A 1 74 ? -2.881 -4.089 12.522 1.00 89.94 74 ARG A N 1
ATOM 550 C CA . ARG A 1 74 ? -2.647 -5.212 13.441 1.00 89.94 74 ARG A CA 1
ATOM 551 C C . ARG A 1 74 ? -2.118 -4.783 14.807 1.00 89.94 74 ARG A C 1
ATOM 553 O O . ARG A 1 74 ? -2.411 -5.478 15.778 1.00 89.94 74 ARG A O 1
ATOM 560 N N . THR A 1 75 ? -1.351 -3.697 14.880 1.00 91.62 75 THR A N 1
ATOM 561 C CA . THR A 1 75 ? -0.713 -3.234 16.122 1.00 91.62 75 THR A CA 1
ATOM 562 C C . THR A 1 75 ? -1.612 -2.332 16.961 1.00 91.62 75 THR A C 1
ATOM 564 O O . THR A 1 75 ? -1.413 -2.271 18.172 1.00 91.62 75 THR A O 1
ATOM 567 N N . ARG A 1 76 ? -2.605 -1.661 16.362 1.00 91.75 76 ARG A N 1
ATOM 568 C CA . ARG A 1 76 ? -3.560 -0.808 17.086 1.00 91.75 76 ARG A CA 1
ATOM 569 C C . ARG A 1 76 ? -4.944 -1.441 17.190 1.00 91.75 76 ARG A C 1
ATOM 571 O O . ARG A 1 76 ? -5.502 -1.910 16.203 1.00 91.75 76 ARG A O 1
ATOM 578 N N . ASP A 1 77 ? -5.521 -1.400 18.389 1.00 90.19 77 ASP A N 1
ATOM 579 C CA . ASP A 1 77 ? -6.884 -1.893 18.628 1.00 90.19 77 ASP A CA 1
ATOM 580 C C . ASP A 1 77 ? -7.952 -0.893 18.144 1.00 90.19 77 ASP A C 1
ATOM 582 O O . ASP A 1 77 ? -9.012 -1.300 17.659 1.00 90.19 77 ASP A O 1
ATOM 586 N N . ALA A 1 78 ? -7.643 0.406 18.219 1.00 93.25 78 ALA A N 1
ATOM 587 C CA . ALA A 1 78 ? -8.449 1.500 17.689 1.00 93.25 78 ALA A CA 1
ATOM 588 C C . ALA A 1 78 ? -7.555 2.581 17.064 1.00 93.25 78 ALA A C 1
ATOM 590 O O . ALA A 1 78 ? -6.461 2.843 17.566 1.00 93.25 78 ALA A O 1
ATOM 591 N N . PHE A 1 79 ? -8.018 3.220 15.990 1.00 96.50 79 PHE A N 1
ATOM 592 C CA . PHE A 1 79 ? -7.306 4.330 15.344 1.00 96.50 79 PHE A CA 1
ATOM 593 C C . PHE A 1 79 ? -8.269 5.261 14.597 1.00 96.50 79 PHE A C 1
ATOM 595 O O . PHE A 1 79 ? -9.391 4.874 14.250 1.00 96.50 79 PHE A O 1
ATOM 602 N N . THR A 1 80 ? -7.836 6.498 14.349 1.00 97.06 80 THR A N 1
ATOM 603 C CA . THR A 1 80 ? -8.558 7.445 13.483 1.00 97.06 80 THR A CA 1
ATOM 604 C C . THR A 1 80 ? -7.952 7.467 12.078 1.00 97.06 80 THR A C 1
ATOM 606 O O . THR A 1 80 ? -6.835 6.992 11.852 1.00 97.06 80 THR A O 1
ATOM 609 N N . VAL A 1 81 ? -8.687 8.015 11.110 1.00 97.25 81 VAL A N 1
ATOM 610 C CA . VAL A 1 81 ? -8.214 8.134 9.719 1.00 97.25 81 VAL A CA 1
ATOM 611 C C . VAL A 1 81 ? -7.007 9.064 9.635 1.00 97.25 81 VAL A C 1
ATOM 613 O O . VAL A 1 81 ? -6.093 8.817 8.856 1.00 97.25 81 VAL A O 1
ATOM 616 N N . GLU A 1 82 ? -6.981 10.107 10.458 1.00 97.81 82 GLU A N 1
ATOM 617 C CA . GLU A 1 82 ? -5.901 11.089 10.526 1.00 97.81 82 GLU A CA 1
ATOM 618 C C . GLU A 1 82 ? -4.610 10.444 11.032 1.00 97.81 82 GLU A C 1
ATOM 620 O O . GLU A 1 82 ? -3.551 10.650 10.445 1.00 97.81 82 GLU A O 1
ATOM 625 N N . GLU A 1 83 ? -4.690 9.604 12.068 1.00 97.19 83 GLU A N 1
ATOM 626 C CA . GLU A 1 83 ? -3.531 8.852 12.560 1.00 97.19 83 GLU A CA 1
ATOM 627 C C . GLU A 1 83 ? -2.982 7.894 11.499 1.00 97.19 83 GLU A C 1
ATOM 629 O O . GLU A 1 83 ? -1.766 7.797 11.315 1.00 97.19 83 GLU A O 1
ATOM 634 N N . LEU A 1 84 ? -3.878 7.207 10.780 1.00 97.19 84 LEU A N 1
ATOM 635 C CA . LEU A 1 84 ? -3.495 6.334 9.675 1.00 97.19 84 LEU A CA 1
ATOM 636 C C . LEU A 1 84 ? -2.830 7.134 8.544 1.00 97.19 84 LEU A C 1
ATOM 638 O O . LEU A 1 84 ? -1.809 6.709 8.008 1.00 97.19 84 LEU A O 1
ATOM 642 N N . ALA A 1 85 ? -3.374 8.302 8.204 1.00 97.44 85 ALA A N 1
ATOM 643 C CA . ALA A 1 85 ? -2.849 9.179 7.163 1.00 97.44 85 ALA A CA 1
ATOM 644 C C . ALA A 1 85 ? -1.447 9.703 7.503 1.00 97.44 85 ALA A C 1
ATOM 646 O O . ALA A 1 85 ? -0.550 9.648 6.661 1.00 97.44 85 ALA A O 1
ATOM 647 N N . VAL A 1 86 ? -1.228 10.122 8.756 1.00 97.62 86 VAL A N 1
ATOM 648 C CA . VAL A 1 86 ? 0.093 10.530 9.260 1.00 97.62 86 VAL A CA 1
ATOM 649 C C . VAL A 1 86 ? 1.083 9.366 9.196 1.00 97.62 86 VAL A C 1
ATOM 651 O O . VAL A 1 86 ? 2.221 9.562 8.778 1.00 97.62 86 VAL A O 1
ATOM 654 N N . HIS A 1 87 ? 0.659 8.148 9.548 1.00 96.19 87 HIS A N 1
ATOM 655 C CA . HIS A 1 87 ? 1.529 6.971 9.489 1.00 96.19 87 HIS A CA 1
ATOM 656 C C . HIS A 1 87 ? 1.908 6.575 8.053 1.00 96.19 87 HIS A C 1
ATOM 658 O O . HIS A 1 87 ? 3.044 6.179 7.800 1.00 96.19 87 HIS A O 1
ATOM 664 N N . LEU A 1 88 ? 0.972 6.697 7.108 1.00 95.56 88 LEU A N 1
ATOM 665 C CA . LEU A 1 88 ? 1.206 6.397 5.692 1.00 95.56 88 LEU A CA 1
ATOM 666 C C . LEU A 1 88 ? 1.889 7.546 4.932 1.00 95.56 88 LEU A C 1
ATOM 668 O O . LEU A 1 88 ? 2.381 7.324 3.824 1.00 95.56 88 LEU A O 1
ATOM 672 N N . GLY A 1 89 ? 1.921 8.754 5.502 1.00 96.19 89 GLY A N 1
ATOM 673 C CA . GLY A 1 89 ? 2.448 9.952 4.851 1.00 96.19 89 GLY A CA 1
ATOM 674 C C . GLY A 1 89 ? 1.588 10.431 3.676 1.00 96.19 89 GLY A C 1
ATOM 675 O O . GLY A 1 89 ? 2.131 10.918 2.686 1.00 96.19 89 GLY A O 1
ATOM 676 N N . CYS A 1 90 ? 0.264 10.265 3.751 1.00 96.69 90 CYS A N 1
ATOM 677 C CA . CYS A 1 90 ? -0.676 10.669 2.700 1.00 96.69 90 CYS A CA 1
ATOM 678 C C . CYS A 1 90 ? -1.813 11.550 3.241 1.00 96.69 90 CYS A C 1
ATOM 680 O O . CYS A 1 90 ? -1.938 11.777 4.444 1.00 96.69 90 CYS A O 1
ATOM 682 N N . ALA A 1 91 ? -2.643 12.087 2.342 1.00 97.75 91 ALA A N 1
ATOM 683 C CA . ALA A 1 91 ? -3.801 12.887 2.731 1.00 97.75 91 ALA A CA 1
ATOM 684 C C . ALA A 1 91 ? -4.890 12.007 3.387 1.00 97.75 91 ALA A C 1
ATOM 686 O O . ALA A 1 91 ? -5.085 10.863 2.968 1.00 97.75 91 ALA A O 1
ATOM 687 N N . PRO A 1 92 ? -5.677 12.531 4.348 1.00 96.81 92 PRO A N 1
ATOM 688 C CA . PRO A 1 92 ? -6.681 11.740 5.069 1.00 96.81 92 PRO A CA 1
ATOM 689 C C . PRO A 1 92 ? -7.758 11.143 4.155 1.00 96.81 92 PRO A C 1
ATOM 691 O O . PRO A 1 92 ? -8.171 10.001 4.346 1.00 96.81 92 PRO A O 1
ATOM 694 N N . GLY A 1 93 ? -8.165 11.864 3.105 1.00 97.31 93 GLY A N 1
ATOM 695 C CA . GLY A 1 93 ? -9.099 11.335 2.107 1.00 97.31 93 GLY A CA 1
ATOM 696 C C . GLY A 1 93 ? -8.531 10.148 1.321 1.00 97.31 93 GLY A C 1
ATOM 697 O O . GLY A 1 93 ? -9.247 9.186 1.054 1.00 97.31 93 GLY A O 1
ATOM 698 N N . GLU A 1 94 ? -7.235 10.172 1.002 1.00 96.69 94 GLU A N 1
ATOM 699 C CA . GLU A 1 94 ? -6.564 9.064 0.316 1.00 96.69 94 GLU A CA 1
ATOM 700 C C . GLU A 1 94 ? -6.419 7.850 1.241 1.00 96.69 94 GLU A C 1
ATOM 702 O O . GLU A 1 94 ? -6.747 6.732 0.839 1.00 96.69 94 GLU A O 1
ATOM 707 N N . ALA A 1 95 ? -6.026 8.069 2.501 1.00 96.94 95 ALA A N 1
ATOM 708 C CA . ALA A 1 95 ? -5.963 7.019 3.517 1.00 96.94 95 ALA A CA 1
ATOM 709 C C . ALA A 1 95 ? -7.324 6.331 3.710 1.00 96.94 95 ALA A C 1
ATOM 711 O O . ALA A 1 95 ? -7.396 5.104 3.759 1.00 96.94 95 ALA A O 1
ATOM 712 N N . GLN A 1 96 ? -8.415 7.103 3.742 1.00 96.62 96 GLN A N 1
ATOM 713 C CA . GLN A 1 96 ? -9.775 6.573 3.855 1.00 96.62 96 GLN A CA 1
ATOM 714 C C . GLN A 1 96 ? -10.172 5.701 2.654 1.00 96.62 96 GLN A C 1
ATOM 716 O O . GLN A 1 96 ? -10.811 4.660 2.833 1.00 96.62 96 GLN A O 1
ATOM 721 N N . ILE A 1 97 ? -9.803 6.102 1.433 1.00 96.69 97 ILE A N 1
ATOM 722 C CA . ILE A 1 97 ? -10.070 5.321 0.215 1.00 96.69 97 ILE A CA 1
ATOM 723 C C . ILE A 1 97 ? -9.284 4.007 0.247 1.00 96.69 97 ILE A C 1
ATOM 725 O O . ILE A 1 97 ? -9.863 2.949 -0.005 1.00 96.69 97 ILE A O 1
ATOM 729 N N . LEU A 1 98 ? -7.991 4.063 0.587 1.00 95.31 98 LEU A N 1
ATOM 730 C CA . LEU A 1 98 ? -7.136 2.878 0.704 1.00 95.31 98 LEU A CA 1
ATOM 731 C C . LEU A 1 98 ? -7.656 1.915 1.778 1.00 95.31 98 LEU A C 1
ATOM 733 O O . LEU A 1 98 ? -7.759 0.714 1.526 1.00 95.31 98 LEU A O 1
ATOM 737 N N . LEU A 1 99 ? -8.056 2.443 2.936 1.00 95.69 99 LEU A N 1
ATOM 738 C CA . LEU A 1 99 ? -8.628 1.656 4.023 1.00 95.69 99 LEU A CA 1
ATOM 739 C C . LEU A 1 99 ? -9.927 0.966 3.590 1.00 95.69 99 LEU A C 1
ATOM 741 O O . LEU A 1 99 ? -10.064 -0.241 3.769 1.00 95.69 99 LEU A O 1
ATOM 745 N N . ASN A 1 100 ? -10.858 1.693 2.964 1.00 94.88 100 ASN A N 1
ATOM 746 C CA . ASN A 1 100 ? -12.115 1.117 2.470 1.00 94.88 100 ASN A CA 1
ATOM 747 C C . ASN A 1 100 ? -11.881 0.049 1.396 1.00 94.88 100 ASN A C 1
ATOM 749 O O . ASN A 1 100 ? -12.557 -0.982 1.386 1.00 94.88 100 ASN A O 1
ATOM 753 N N . GLN A 1 101 ? -10.912 0.277 0.505 1.00 94.56 101 GLN A N 1
ATOM 754 C CA . GLN A 1 101 ? -10.535 -0.694 -0.515 1.00 94.56 101 GLN A CA 1
ATOM 755 C C . GLN A 1 101 ? -10.016 -1.993 0.113 1.00 94.56 101 GLN A C 1
ATOM 757 O O . GLN A 1 101 ? -10.410 -3.079 -0.319 1.00 94.56 101 GLN A O 1
ATOM 762 N N . ASP A 1 102 ? -9.173 -1.898 1.139 1.00 92.31 102 ASP A N 1
ATOM 763 C CA . ASP A 1 102 ? -8.618 -3.069 1.815 1.00 92.31 102 ASP A CA 1
ATOM 764 C C . ASP A 1 102 ? -9.639 -3.754 2.738 1.00 92.31 102 ASP A C 1
ATOM 766 O O . ASP A 1 102 ? -9.641 -4.984 2.813 1.00 92.31 102 ASP A O 1
ATOM 770 N N . ILE A 1 103 ? -10.570 -3.013 3.355 1.00 92.56 103 ILE A N 1
ATOM 771 C CA . ILE A 1 103 ? -11.729 -3.593 4.059 1.00 92.56 103 ILE A CA 1
ATOM 772 C C . ILE A 1 103 ? -12.546 -4.453 3.090 1.00 92.56 103 ILE A C 1
ATOM 774 O O . ILE A 1 103 ? -12.830 -5.614 3.389 1.00 92.56 103 ILE A O 1
ATOM 778 N N . ALA A 1 104 ? -12.868 -3.921 1.907 1.00 92.88 104 ALA A N 1
ATOM 779 C CA . ALA A 1 104 ? -13.627 -4.648 0.895 1.00 92.88 104 ALA A CA 1
ATOM 780 C C . ALA A 1 104 ? -12.857 -5.859 0.338 1.00 92.88 104 ALA A C 1
ATOM 782 O O . ALA A 1 104 ? -13.441 -6.922 0.123 1.00 92.88 104 ALA A O 1
ATOM 783 N N . ARG A 1 105 ? -11.543 -5.717 0.114 1.00 91.25 105 ARG A N 1
ATOM 784 C CA . ARG A 1 105 ? -10.705 -6.762 -0.490 1.00 91.25 105 ARG A CA 1
ATOM 785 C C . ARG A 1 105 ? -10.380 -7.903 0.470 1.00 91.25 105 ARG A C 1
ATOM 787 O O . ARG A 1 105 ? -10.464 -9.062 0.076 1.00 91.25 105 ARG A O 1
ATOM 794 N N . TYR A 1 106 ? -9.978 -7.585 1.696 1.00 88.19 106 TYR A N 1
ATOM 795 C CA . TYR A 1 106 ? -9.459 -8.564 2.656 1.00 88.19 106 TYR A CA 1
ATOM 796 C C . TYR A 1 106 ? -10.466 -8.939 3.743 1.00 88.19 106 TYR A C 1
ATOM 798 O O . TYR A 1 106 ? -10.139 -9.752 4.603 1.00 88.19 106 TYR A O 1
ATOM 806 N N . ARG A 1 107 ? -11.680 -8.366 3.712 1.00 89.31 107 ARG A N 1
ATOM 807 C CA . ARG A 1 107 ? -12.707 -8.539 4.752 1.00 89.31 107 ARG A CA 1
ATOM 808 C C . ARG A 1 107 ? -12.139 -8.280 6.146 1.00 89.31 107 ARG A C 1
ATOM 810 O O . ARG A 1 107 ? -12.351 -9.064 7.068 1.00 89.31 107 ARG A O 1
ATOM 817 N N . LEU A 1 108 ? -11.373 -7.193 6.276 1.00 88.25 108 LEU A N 1
ATOM 818 C CA . LEU A 1 108 ? -10.796 -6.801 7.557 1.00 88.25 108 LEU A CA 1
ATOM 819 C C . LEU A 1 108 ? -11.935 -6.622 8.572 1.00 88.25 108 LEU A C 1
ATOM 821 O O . LEU A 1 108 ? -12.872 -5.872 8.288 1.00 88.25 108 LEU A O 1
ATOM 825 N N . PRO A 1 109 ? -11.870 -7.289 9.736 1.00 89.56 109 PRO A N 1
ATOM 826 C CA . PRO A 1 109 ? -12.904 -7.207 10.751 1.00 89.56 109 PRO A CA 1
ATOM 827 C C . PRO A 1 109 ? -12.787 -5.860 11.477 1.00 89.56 109 PRO A C 1
ATOM 829 O O . PRO A 1 109 ? -12.275 -5.791 12.591 1.00 89.56 109 PRO A O 1
ATOM 832 N N . LEU A 1 110 ? -13.228 -4.776 10.837 1.00 93.38 110 LEU A N 1
ATOM 833 C CA . LEU A 1 110 ? -13.223 -3.414 11.373 1.00 93.38 110 LEU A CA 1
ATOM 834 C C . LEU A 1 110 ? -14.660 -2.874 11.485 1.00 93.38 110 LEU A C 1
ATOM 836 O O . LEU A 1 110 ? -15.435 -2.982 10.537 1.00 93.38 110 LEU A O 1
ATOM 840 N N . VAL A 1 111 ? -15.006 -2.262 12.622 1.00 92.12 111 VAL A N 1
ATOM 841 C CA . VAL A 1 111 ? -16.246 -1.484 12.820 1.00 92.12 111 VAL A CA 1
ATOM 842 C C . VAL A 1 111 ? -15.892 -0.019 13.018 1.00 92.12 111 VAL A C 1
ATOM 844 O O . VAL A 1 111 ? -14.904 0.308 13.673 1.00 92.12 111 VAL A O 1
ATOM 847 N N . VAL A 1 112 ? -16.728 0.870 12.488 1.00 93.31 112 VAL A N 1
ATOM 848 C CA . VAL A 1 112 ? -16.648 2.306 12.764 1.00 93.31 112 VAL A CA 1
ATOM 849 C C . VAL A 1 112 ? -17.517 2.643 13.968 1.00 93.31 112 VAL A C 1
ATOM 851 O O . VAL A 1 112 ? -18.734 2.458 13.932 1.00 93.31 112 VAL A O 1
ATOM 854 N N . HIS A 1 113 ? -16.913 3.200 15.014 1.00 89.12 113 HIS A N 1
ATOM 855 C CA . HIS A 1 113 ? -17.661 3.796 16.114 1.00 89.12 113 HIS A CA 1
ATOM 856 C C . HIS A 1 113 ? -18.100 5.209 15.729 1.00 89.12 113 HIS A C 1
ATOM 858 O O . HIS A 1 113 ? -17.269 6.096 15.530 1.00 89.12 113 HIS A O 1
ATOM 864 N N . GLN A 1 114 ? -19.411 5.428 15.599 1.00 87.12 114 GLN A N 1
ATOM 865 C CA . GLN A 1 114 ? -19.932 6.676 15.034 1.00 87.12 114 GLN A CA 1
ATOM 866 C C . GLN A 1 114 ? -19.632 7.909 15.893 1.00 87.12 114 GLN A C 1
ATOM 868 O O . GLN A 1 114 ? -19.289 8.949 15.334 1.00 87.12 114 GLN A O 1
ATOM 873 N N . ALA A 1 115 ? -19.706 7.796 17.224 1.00 83.19 115 ALA A N 1
ATOM 874 C CA . ALA A 1 115 ? -19.527 8.944 18.115 1.00 83.19 115 ALA A CA 1
ATOM 875 C C . ALA A 1 115 ? -18.077 9.453 18.140 1.00 83.19 115 ALA A C 1
ATOM 877 O O . ALA A 1 115 ? -17.848 10.657 18.153 1.00 83.19 115 ALA A O 1
ATOM 878 N N . SER A 1 116 ? -17.096 8.545 18.094 1.00 87.81 116 SER A N 1
ATOM 879 C CA . SER A 1 116 ? -15.671 8.911 18.108 1.00 87.81 116 SER A CA 1
ATOM 880 C C . SER A 1 116 ? -15.023 8.932 16.721 1.00 87.81 116 SER A C 1
ATOM 882 O O . SER A 1 116 ? -13.860 9.310 16.608 1.00 87.81 116 SER A O 1
ATOM 884 N N . ARG A 1 117 ? -15.748 8.512 15.671 1.00 92.38 117 ARG A N 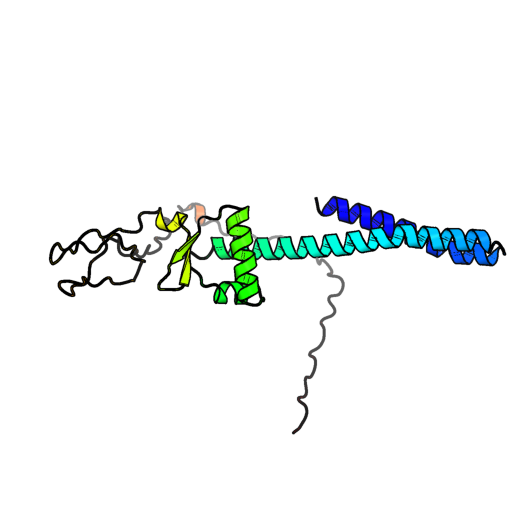1
ATOM 885 C CA . ARG A 1 117 ? -15.238 8.338 14.296 1.00 92.38 117 ARG A CA 1
ATOM 886 C C . ARG A 1 117 ? -13.979 7.459 14.214 1.00 92.38 117 ARG A C 1
ATOM 888 O O . ARG A 1 117 ? -13.174 7.606 13.299 1.00 92.38 117 ARG A O 1
ATOM 895 N N . ARG A 1 118 ? -13.808 6.530 15.158 1.00 94.56 118 ARG A N 1
ATOM 896 C CA . ARG A 1 118 ? -12.657 5.615 15.206 1.00 94.56 118 ARG A CA 1
ATOM 897 C C . ARG A 1 118 ? -12.990 4.274 14.571 1.00 94.56 118 ARG A C 1
ATOM 899 O O . ARG A 1 118 ? -14.106 3.773 14.722 1.00 94.56 118 ARG A O 1
ATOM 906 N N . TYR A 1 119 ? -12.007 3.689 13.900 1.00 95.44 119 TYR A N 1
ATOM 907 C CA . TYR A 1 119 ? -12.058 2.308 13.433 1.00 95.44 119 TYR A CA 1
ATOM 908 C C . TYR A 1 119 ? -11.551 1.398 14.545 1.00 95.44 119 TYR A C 1
ATOM 910 O O . TYR A 1 119 ? -10.507 1.669 15.138 1.00 95.44 119 TYR A O 1
ATOM 918 N N . LEU A 1 120 ? -12.294 0.331 14.822 1.00 92.38 120 LEU A N 1
ATOM 919 C CA . LEU A 1 120 ? -11.994 -0.653 15.859 1.00 92.38 120 LEU A CA 1
ATOM 920 C C . LEU A 1 120 ? -12.009 -2.061 15.283 1.00 92.38 120 LEU A C 1
ATOM 922 O O . LEU A 1 120 ? -12.842 -2.373 14.433 1.00 92.38 120 LEU A O 1
ATOM 926 N N . ARG A 1 121 ? -11.131 -2.935 15.771 1.00 91.50 121 ARG A N 1
ATOM 927 C CA . ARG A 1 121 ? -11.082 -4.338 15.329 1.00 91.50 121 ARG A CA 1
ATOM 928 C C . ARG A 1 121 ? -12.137 -5.207 16.019 1.00 91.50 121 ARG A C 1
ATOM 930 O O . ARG A 1 121 ? -12.117 -5.313 17.245 1.00 91.50 121 ARG A O 1
ATOM 937 N N . LEU A 1 122 ? -12.993 -5.907 15.258 1.00 86.31 122 LEU A N 1
ATOM 938 C CA . LEU A 1 122 ? -13.982 -6.840 15.828 1.00 86.31 122 LEU A CA 1
ATOM 939 C C . LEU A 1 122 ? -13.318 -7.969 16.613 1.00 86.31 122 LEU A C 1
ATOM 941 O O . LEU A 1 122 ? -13.867 -8.365 17.629 1.00 86.31 122 LEU A O 1
ATOM 945 N N . ASP A 1 123 ? -12.150 -8.471 16.202 1.00 84.19 123 ASP A N 1
ATOM 946 C CA . ASP A 1 123 ? -11.481 -9.580 16.911 1.00 84.19 123 ASP A CA 1
ATOM 947 C C . ASP A 1 123 ? -11.211 -9.248 18.392 1.00 84.19 123 ASP A C 1
ATOM 949 O O . ASP A 1 123 ? -11.181 -10.117 19.264 1.00 84.19 123 ASP A O 1
ATOM 953 N N . ARG A 1 124 ? -11.008 -7.959 18.688 1.00 74.81 124 ARG A N 1
ATOM 954 C CA . ARG A 1 124 ? -10.808 -7.451 20.049 1.00 74.81 124 ARG A CA 1
ATOM 955 C C . ARG A 1 124 ? -12.118 -7.181 20.772 1.00 74.81 124 ARG A C 1
ATOM 957 O O . ARG A 1 124 ? -12.152 -7.314 21.984 1.00 74.81 124 ARG A O 1
ATOM 964 N N . LEU A 1 125 ? -13.172 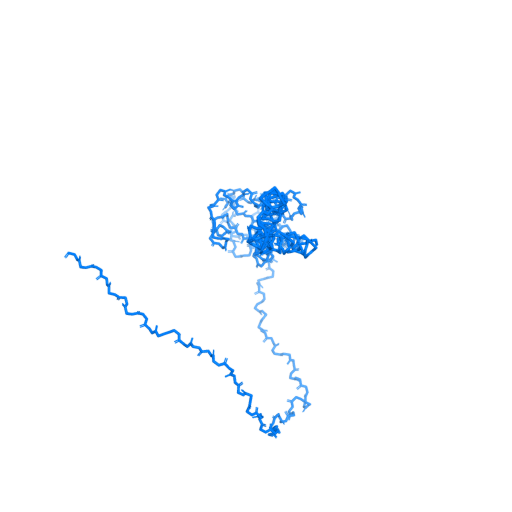-6.854 20.030 1.00 72.06 125 LEU A N 1
ATOM 965 C CA . LEU A 1 125 ? -14.536 -6.724 20.545 1.00 72.06 125 LEU A CA 1
ATOM 966 C C . LEU A 1 125 ? -15.167 -8.091 20.873 1.00 72.06 125 LEU A C 1
ATOM 968 O O . LEU A 1 125 ? -16.030 -8.172 21.741 1.00 72.06 125 LEU A O 1
ATOM 972 N N . GLN A 1 126 ? -14.753 -9.155 20.174 1.00 67.56 126 GLN A N 1
ATOM 973 C CA . GLN A 1 126 ? -15.224 -10.528 20.390 1.00 67.56 126 GLN A CA 1
ATOM 974 C C . GLN A 1 126 ? -14.554 -11.218 21.582 1.00 67.56 126 GLN A C 1
ATOM 976 O O . GLN A 1 126 ? -15.180 -12.062 22.218 1.00 67.56 126 GLN A O 1
ATOM 981 N N . ASN A 1 127 ? -13.315 -10.847 21.928 1.00 62.50 127 ASN A N 1
ATOM 982 C CA . ASN A 1 127 ? -12.854 -11.058 23.302 1.00 62.50 127 ASN A CA 1
ATOM 983 C C . ASN A 1 127 ? -13.790 -10.249 24.190 1.00 62.50 127 ASN A C 1
ATOM 985 O O . ASN A 1 127 ? -13.973 -9.089 23.848 1.00 62.50 127 ASN A O 1
ATOM 989 N N . PRO A 1 128 ? -14.397 -10.831 25.241 1.00 53.34 128 PRO A N 1
ATOM 990 C CA . PRO A 1 128 ? -15.631 -10.352 25.859 1.00 53.34 128 PRO A CA 1
ATOM 991 C C . PRO A 1 128 ? -15.529 -8.878 26.254 1.00 53.34 128 PRO A C 1
ATOM 993 O O . PRO A 1 128 ? -15.194 -8.535 27.388 1.00 53.34 128 PRO A O 1
ATOM 996 N N . ALA A 1 129 ? -15.824 -8.005 25.290 1.00 54.50 129 ALA A N 1
ATOM 997 C CA . ALA A 1 129 ? -16.074 -6.610 25.513 1.00 54.50 129 ALA A CA 1
ATOM 998 C C . ALA A 1 129 ? -17.331 -6.611 26.356 1.00 54.50 129 ALA A C 1
ATOM 1000 O O . ALA A 1 129 ? -18.339 -7.233 26.013 1.00 54.50 129 ALA A O 1
ATOM 1001 N N . GLN A 1 130 ? -17.205 -6.064 27.547 1.00 63.03 130 GLN A N 1
ATOM 1002 C CA . GLN A 1 130 ? -18.160 -6.365 28.583 1.00 63.03 130 GLN A CA 1
ATOM 1003 C C . GLN A 1 130 ? -19.423 -5.577 28.348 1.00 63.03 130 GLN A C 1
ATOM 1005 O O . GLN A 1 130 ? -19.482 -4.370 28.561 1.00 63.03 130 GLN A O 1
ATOM 1010 N N . ILE A 1 131 ? -20.436 -6.284 27.871 1.00 63.22 131 ILE A N 1
ATOM 1011 C CA . ILE A 1 131 ? -21.752 -5.716 27.659 1.00 63.22 131 ILE A CA 1
ATOM 1012 C C . ILE A 1 131 ? -22.399 -5.610 29.040 1.00 63.22 131 ILE A C 1
ATOM 1014 O O . ILE A 1 131 ? -22.914 -6.591 29.576 1.00 63.22 131 ILE A O 1
ATOM 1018 N N . ALA A 1 132 ? -22.352 -4.421 29.639 1.00 67.94 132 ALA A N 1
ATOM 1019 C CA . ALA A 1 132 ? -23.137 -4.120 30.827 1.00 67.94 132 ALA A CA 1
ATOM 1020 C C . ALA A 1 132 ? -24.599 -3.912 30.400 1.00 67.94 132 ALA A C 1
ATOM 1022 O O . ALA A 1 132 ? -24.978 -2.831 29.957 1.00 67.94 132 ALA A O 1
ATOM 1023 N N . SER A 1 133 ? -25.431 -4.954 30.492 1.00 79.19 133 SER A N 1
ATOM 1024 C CA . SER A 1 133 ? -26.850 -4.849 30.119 1.00 79.19 133 SER A CA 1
ATOM 1025 C C . SER A 1 133 ? -27.670 -4.023 31.119 1.00 79.19 133 SER A C 1
ATOM 1027 O O . SER A 1 133 ? -28.657 -3.392 30.728 1.00 79.19 133 SER A O 1
ATOM 1029 N N . HIS A 1 134 ? -27.256 -3.992 32.392 1.00 87.88 134 HIS A N 1
ATOM 1030 C CA . HIS A 1 134 ? -27.991 -3.357 33.489 1.00 87.88 134 HIS A CA 1
ATOM 1031 C C . HIS A 1 134 ? -27.088 -2.539 34.416 1.00 87.88 134 HIS A C 1
ATOM 1033 O O . HIS A 1 134 ? -25.938 -2.898 34.675 1.00 87.88 134 HIS A O 1
ATOM 1039 N N . CYS A 1 135 ? -27.639 -1.455 34.963 1.00 89.31 135 CYS A N 1
ATOM 1040 C CA . CYS A 1 135 ? -27.008 -0.691 36.033 1.00 89.31 135 CYS A CA 1
ATOM 1041 C C . CYS A 1 135 ? -27.019 -1.496 37.335 1.00 89.31 135 CYS A C 1
ATOM 1043 O O . CYS A 1 135 ? -28.087 -1.884 37.805 1.00 89.31 135 CYS A O 1
ATOM 1045 N N . GLN A 1 136 ? -25.861 -1.674 37.971 1.00 87.56 136 GLN A N 1
ATOM 1046 C CA . GLN A 1 136 ? -25.781 -2.368 39.262 1.00 87.56 136 GLN A CA 1
ATOM 1047 C C . GLN A 1 136 ? -26.409 -1.580 40.420 1.00 87.56 136 GLN A C 1
ATOM 1049 O O . GLN A 1 136 ? -26.792 -2.173 41.421 1.00 87.56 136 GLN A O 1
ATOM 1054 N N . SER A 1 137 ? -26.531 -0.254 40.298 1.00 92.31 137 SER A N 1
ATOM 1055 C CA . SER A 1 137 ? -27.094 0.583 41.365 1.00 92.31 137 SER A CA 1
ATOM 1056 C C . SER A 1 137 ? -28.620 0.672 41.320 1.00 92.31 137 SER A C 1
ATOM 1058 O O . SER A 1 137 ? -29.253 0.638 42.366 1.00 92.31 137 SER A O 1
ATOM 1060 N N . CYS A 1 138 ? -29.220 0.822 40.133 1.00 93.69 138 CYS A N 1
ATOM 1061 C CA . CYS A 1 138 ? -30.667 1.053 39.992 1.00 93.69 138 CYS A CA 1
ATOM 1062 C C . CYS A 1 138 ? -31.409 -0.021 39.182 1.00 93.69 138 CYS A C 1
ATOM 1064 O O . CYS A 1 138 ? -32.628 0.049 39.064 1.00 93.69 138 CYS A O 1
ATOM 1066 N N . GLY A 1 139 ? -30.703 -0.988 38.586 1.00 90.88 139 GLY A N 1
ATOM 1067 C CA . GLY A 1 139 ? -31.297 -2.048 37.764 1.00 90.88 139 GLY A CA 1
ATOM 1068 C C . GLY A 1 139 ? -31.769 -1.611 36.371 1.00 90.88 139 GLY A C 1
ATOM 1069 O O . GLY A 1 139 ? -32.218 -2.451 35.594 1.00 90.88 139 GLY A O 1
ATOM 1070 N N . ALA A 1 140 ? -31.661 -0.325 36.017 1.00 91.75 140 ALA A N 1
ATOM 1071 C CA . ALA A 1 140 ? -32.078 0.175 34.709 1.00 91.75 140 ALA A CA 1
ATOM 1072 C C . ALA A 1 140 ? -31.291 -0.482 33.563 1.00 91.75 140 ALA A C 1
ATOM 1074 O O . ALA A 1 140 ? -30.077 -0.676 33.663 1.00 91.75 140 ALA A O 1
ATOM 1075 N N . ALA A 1 141 ? -31.970 -0.790 32.456 1.00 89.31 141 ALA A N 1
ATOM 1076 C CA . ALA A 1 141 ? -31.327 -1.270 31.237 1.00 89.31 141 ALA A CA 1
ATOM 1077 C C . ALA A 1 141 ? -30.577 -0.120 30.543 1.00 89.31 141 ALA A C 1
ATOM 1079 O O . ALA A 1 141 ? -31.169 0.917 30.255 1.00 89.31 141 ALA A O 1
ATOM 1080 N N . ILE A 1 142 ? -29.283 -0.304 30.269 1.00 82.69 142 ILE A N 1
ATOM 1081 C CA . ILE A 1 142 ? -28.404 0.758 29.726 1.00 82.69 142 ILE A CA 1
ATOM 1082 C C . ILE A 1 142 ? -28.291 0.671 28.189 1.00 82.69 142 ILE A C 1
ATOM 1084 O O . ILE A 1 142 ? -27.698 1.521 27.534 1.00 82.69 142 ILE A O 1
ATOM 1088 N N . GLY A 1 143 ? -28.938 -0.324 27.577 1.00 75.56 143 GLY A N 1
ATOM 1089 C CA . GLY A 1 143 ? -28.724 -0.671 26.173 1.00 75.56 143 GLY A CA 1
ATOM 1090 C C . GLY A 1 143 ? -27.415 -1.445 25.997 1.00 75.56 143 GLY A C 1
ATOM 1091 O O . GLY A 1 143 ? -26.540 -1.426 26.858 1.00 75.56 143 GLY A O 1
ATOM 1092 N N . GLN A 1 144 ? -27.280 -2.185 24.896 1.00 70.06 144 GLN A N 1
ATOM 1093 C CA . GLN A 1 144 ? -26.049 -2.920 24.586 1.00 70.06 144 GLN A CA 1
ATOM 1094 C C . GLN A 1 144 ? -24.977 -1.945 24.090 1.00 70.06 144 GLN A C 1
ATOM 1096 O O . GLN A 1 144 ? -24.689 -1.866 22.896 1.00 70.06 144 GLN A O 1
ATOM 1101 N N . GLN A 1 145 ? -24.431 -1.149 25.005 1.00 70.06 145 GLN A N 1
ATOM 1102 C CA . GLN A 1 145 ? -23.342 -0.233 24.711 1.00 70.06 145 GLN A CA 1
ATOM 1103 C C . GLN A 1 145 ? -22.018 -0.913 25.056 1.00 70.06 145 GLN A C 1
ATOM 1105 O O . GLN A 1 145 ? -21.848 -1.480 26.134 1.00 70.06 145 GLN A O 1
ATOM 1110 N N . ILE A 1 146 ? -21.097 -0.911 24.097 1.00 69.94 146 ILE A N 1
ATOM 1111 C CA . ILE A 1 146 ? -19.779 -1.518 24.252 1.00 69.94 146 ILE A CA 1
ATOM 1112 C C . ILE A 1 146 ? -18.899 -0.518 24.993 1.00 69.94 146 ILE A C 1
ATOM 1114 O O . ILE A 1 146 ? -18.669 0.581 24.495 1.00 69.94 146 ILE A O 1
ATOM 1118 N N . VAL A 1 147 ? -18.424 -0.910 26.171 1.00 72.00 147 VAL A N 1
ATOM 1119 C CA . VAL A 1 147 ? -17.570 -0.082 27.026 1.00 72.00 147 VAL A CA 1
ATOM 1120 C C . VAL A 1 147 ? -16.120 -0.479 26.816 1.00 72.00 147 VAL A C 1
ATOM 1122 O O . VAL A 1 147 ? -15.787 -1.666 26.885 1.00 72.00 147 VAL A O 1
ATOM 1125 N N . PHE A 1 148 ? -15.251 0.495 26.570 1.00 67.19 148 PHE A N 1
ATOM 1126 C CA . PHE A 1 148 ? -13.818 0.246 26.443 1.00 67.19 148 PHE A CA 1
ATOM 1127 C C . PHE A 1 148 ? -13.116 0.280 27.805 1.00 67.19 148 PHE A C 1
ATOM 1129 O O . PHE A 1 148 ? -13.601 0.872 28.767 1.00 67.19 148 PHE A O 1
ATOM 1136 N N . ALA A 1 149 ? -11.942 -0.352 27.892 1.00 66.44 149 ALA A N 1
ATOM 1137 C CA . ALA A 1 149 ? -11.127 -0.324 29.102 1.00 66.44 149 ALA A CA 1
ATOM 1138 C C . ALA A 1 149 ? -10.767 1.127 29.479 1.00 66.44 149 ALA A C 1
ATOM 1140 O O . ALA A 1 149 ? -10.159 1.845 28.686 1.00 66.44 149 ALA A O 1
ATOM 1141 N N . GLY A 1 150 ? -11.146 1.544 30.689 1.00 71.56 150 GLY A N 1
ATOM 1142 C CA . GLY A 1 150 ? -10.913 2.895 31.211 1.00 71.56 150 GLY A CA 1
ATOM 1143 C C . GLY A 1 150 ? -12.017 3.914 30.904 1.00 71.56 150 GLY A C 1
ATOM 1144 O O . GLY A 1 150 ? -11.973 5.015 31.448 1.00 71.56 150 GLY A O 1
ATOM 1145 N N . GLU A 1 151 ? -13.018 3.571 30.090 1.00 72.38 151 GLU A N 1
ATOM 1146 C CA . GLU A 1 151 ? -14.189 4.425 29.884 1.00 72.38 151 GLU A CA 1
ATOM 1147 C C . GLU A 1 151 ? -15.213 4.179 30.999 1.00 72.38 151 GLU A C 1
ATOM 1149 O O . GLU A 1 151 ? -15.622 3.046 31.254 1.00 72.38 151 GLU A O 1
ATOM 1154 N N . GLN A 1 152 ? -15.615 5.242 31.696 1.00 82.31 152 GLN A N 1
ATOM 1155 C CA . GLN A 1 152 ? -16.634 5.164 32.740 1.00 82.31 152 GLN A CA 1
ATOM 1156 C C . GLN A 1 152 ? -18.006 5.444 32.129 1.00 82.31 152 GLN A C 1
ATOM 1158 O O . GLN A 1 152 ? -18.272 6.549 31.655 1.00 82.31 152 GLN A O 1
ATOM 1163 N N . LEU A 1 153 ? -18.900 4.458 32.169 1.00 85.94 153 LEU A N 1
ATOM 1164 C CA . LEU A 1 153 ? -20.301 4.662 31.812 1.00 85.94 153 LEU A CA 1
ATOM 1165 C C . LEU A 1 153 ? -21.088 5.168 33.010 1.00 85.94 153 LEU A C 1
ATOM 1167 O O . LEU A 1 153 ? -21.080 4.560 34.081 1.00 85.94 153 LEU A O 1
ATOM 1171 N N . ARG A 1 154 ? -21.820 6.260 32.802 1.00 90.06 154 ARG A N 1
ATOM 1172 C CA . ARG A 1 154 ? -22.804 6.763 33.760 1.00 90.06 154 ARG A CA 1
ATOM 1173 C C . ARG A 1 154 ? -24.194 6.324 33.345 1.00 90.06 154 ARG A C 1
ATOM 1175 O O . ARG A 1 154 ? -24.597 6.514 32.199 1.00 90.06 154 ARG A O 1
ATOM 1182 N N . CYS A 1 155 ? -24.938 5.752 34.284 1.00 90.69 155 CYS A N 1
ATOM 1183 C CA . CYS A 1 155 ? -26.328 5.397 34.043 1.00 90.69 155 CYS A CA 1
ATOM 1184 C C . CYS A 1 155 ? -27.159 6.665 33.795 1.00 90.69 155 CYS A C 1
ATOM 1186 O O . CYS A 1 155 ? -27.168 7.575 34.621 1.00 90.69 155 CYS A O 1
ATOM 1188 N N . SER A 1 156 ? -27.906 6.711 32.692 1.00 90.06 156 SER A N 1
ATOM 1189 C CA . SER A 1 156 ? -28.772 7.846 32.343 1.00 90.06 156 SER A CA 1
ATOM 1190 C C . SER A 1 156 ? -29.948 8.056 33.305 1.00 90.06 156 SER A C 1
ATOM 1192 O O . SER A 1 156 ? -30.537 9.133 33.310 1.00 90.06 156 SER A O 1
ATOM 1194 N N . HIS A 1 157 ? -30.307 7.054 34.115 1.00 93.81 157 HIS A N 1
ATOM 1195 C CA . HIS A 1 157 ? -31.414 7.151 35.070 1.00 93.81 157 HIS A CA 1
ATOM 1196 C C . HIS A 1 157 ? -30.996 7.636 36.458 1.00 93.81 157 HIS A C 1
ATOM 1198 O O . HIS A 1 157 ? -31.649 8.516 37.007 1.00 93.81 157 HIS A O 1
ATOM 1204 N N . CYS A 1 158 ? -29.933 7.079 37.040 1.00 93.94 158 CYS A N 1
ATOM 1205 C CA . CYS A 1 158 ? -29.518 7.413 38.410 1.00 93.94 158 CYS A CA 1
ATOM 1206 C C . CYS A 1 158 ? -28.186 8.170 38.492 1.00 93.94 158 CYS A C 1
ATOM 1208 O O . CYS A 1 158 ? -27.804 8.602 39.575 1.00 93.94 158 CYS A O 1
ATOM 1210 N N . GLY A 1 159 ? -27.455 8.302 37.381 1.00 93.88 159 GLY A N 1
ATOM 1211 C CA . GLY A 1 159 ? -26.159 8.977 37.334 1.00 93.88 159 GLY A CA 1
ATOM 1212 C C . GLY A 1 159 ? -24.995 8.205 37.961 1.00 93.88 159 GLY A C 1
ATOM 1213 O O . GLY A 1 159 ? -23.884 8.730 37.976 1.00 93.88 159 GLY A O 1
ATOM 1214 N N . SER A 1 160 ? -25.211 6.982 38.464 1.00 93.31 160 SER A N 1
ATOM 1215 C CA . SER A 1 160 ? -24.137 6.183 39.057 1.00 93.31 160 SER A CA 1
ATOM 1216 C C . SER A 1 160 ? -23.179 5.635 38.001 1.00 93.31 160 SER A C 1
ATOM 1218 O O . SER A 1 160 ? -23.560 5.380 36.852 1.00 93.31 160 SER A O 1
ATOM 1220 N N . GLU A 1 161 ? -21.922 5.461 38.404 1.00 90.19 161 GLU A N 1
ATOM 1221 C CA . GLU A 1 161 ? -20.893 4.831 37.583 1.00 90.19 161 GLU A CA 1
ATOM 1222 C C . GLU A 1 161 ? -21.109 3.319 37.547 1.00 90.19 161 GLU A C 1
ATOM 1224 O O . GLU A 1 161 ? -21.216 2.643 38.573 1.00 90.19 161 GLU A O 1
ATOM 1229 N N . VAL A 1 162 ? -21.219 2.791 36.335 1.00 86.50 162 VAL A N 1
ATOM 1230 C CA . VAL A 1 162 ? -21.470 1.378 36.087 1.00 86.50 162 VAL A CA 1
ATOM 1231 C C . VAL A 1 162 ? -20.121 0.681 36.063 1.00 86.50 162 VAL A C 1
ATOM 1233 O O . VAL A 1 162 ? -19.340 0.863 35.130 1.00 86.50 162 VAL A O 1
ATOM 1236 N N . GLN A 1 163 ? -19.844 -0.128 37.085 1.00 73.75 163 GLN A N 1
ATOM 1237 C CA . GLN A 1 163 ? -18.699 -1.027 37.044 1.00 73.75 163 GLN A CA 1
ATOM 1238 C C . GLN A 1 163 ? -18.967 -2.083 35.975 1.00 73.75 163 GLN A C 1
ATOM 1240 O O . GLN A 1 163 ? -19.777 -2.994 36.150 1.00 73.75 163 GLN A O 1
ATOM 1245 N N . THR A 1 164 ? -18.292 -1.960 34.838 1.00 70.88 164 THR A N 1
ATOM 1246 C CA . THR A 1 164 ? -18.088 -3.117 33.971 1.00 70.88 164 THR A CA 1
ATOM 1247 C C . THR A 1 164 ? -17.283 -4.119 34.789 1.00 70.88 164 THR A C 1
ATOM 1249 O O . THR A 1 164 ? -16.296 -3.716 35.404 1.00 70.88 164 THR A O 1
ATOM 1252 N N . HIS A 1 165 ? -17.676 -5.393 34.822 1.00 59.38 165 HIS A N 1
ATOM 1253 C CA . HIS A 1 165 ? -16.937 -6.488 35.474 1.00 59.38 165 HIS A CA 1
ATOM 1254 C C . HIS A 1 165 ? -15.565 -6.768 34.832 1.00 59.38 165 HIS A C 1
ATOM 1256 O O . HIS A 1 165 ? -15.137 -7.922 34.728 1.00 59.38 165 HIS A O 1
ATOM 1262 N N . AL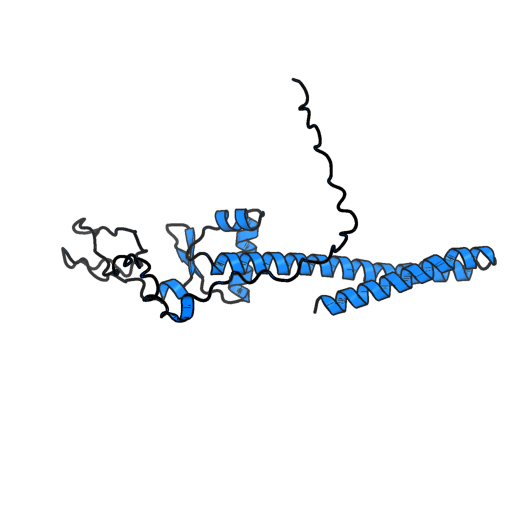A A 1 166 ? -14.893 -5.734 34.316 1.00 50.69 166 ALA A N 1
ATOM 1263 C CA . ALA A 1 166 ? -13.607 -5.818 33.681 1.00 50.69 166 ALA A CA 1
ATOM 1264 C C . ALA A 1 166 ? -12.749 -6.324 34.813 1.00 50.69 166 ALA A C 1
ATOM 1266 O O . ALA A 1 166 ? -12.740 -5.661 35.855 1.00 50.69 166 ALA A O 1
ATOM 1267 N N . PRO A 1 167 ? -12.110 -7.505 34.699 1.00 52.91 167 PRO A N 1
ATOM 1268 C CA . PRO A 1 167 ? -11.011 -7.765 35.600 1.00 52.91 167 PRO A CA 1
ATOM 1269 C C . PRO A 1 167 ? -10.136 -6.528 35.436 1.00 52.91 167 PRO A C 1
ATOM 1271 O O . PRO A 1 167 ? -9.642 -6.284 34.330 1.00 52.91 167 PRO A O 1
ATOM 1274 N N . ALA A 1 168 ? -10.110 -5.671 36.472 1.00 55.62 168 ALA A N 1
ATOM 1275 C CA . ALA A 1 168 ? -9.284 -4.472 36.495 1.00 55.62 168 ALA A CA 1
ATOM 1276 C C . ALA A 1 168 ? -7.954 -4.945 35.952 1.00 55.62 168 ALA A C 1
ATOM 1278 O O . ALA A 1 168 ? -7.553 -5.997 36.463 1.00 55.62 168 ALA A O 1
ATOM 1279 N N . PRO A 1 169 ? -7.408 -4.327 34.873 1.00 53.84 169 PRO A N 1
ATOM 1280 C CA . PRO A 1 169 ? -6.278 -4.873 34.139 1.00 53.84 169 PRO A CA 1
ATOM 1281 C C . PRO A 1 169 ? -5.317 -5.298 35.210 1.00 53.84 169 PRO A C 1
ATOM 1283 O O . PRO A 1 169 ? -4.804 -4.438 35.924 1.00 53.84 169 PRO A O 1
ATOM 1286 N N . VAL A 1 170 ? -5.272 -6.615 35.453 1.00 56.19 170 VAL A N 1
ATOM 1287 C CA . VAL A 1 170 ? -4.494 -7.131 36.561 1.00 56.19 170 VAL A CA 1
ATOM 1288 C C . VAL A 1 170 ? -3.158 -6.645 36.104 1.00 56.19 170 VAL A C 1
ATOM 1290 O O . VAL A 1 170 ? -2.767 -6.997 34.984 1.00 56.19 170 VAL A O 1
ATOM 1293 N N . GLU A 1 171 ? -2.566 -5.708 36.849 1.00 53.34 171 GLU A N 1
ATOM 1294 C CA . GLU A 1 171 ? -1.176 -5.378 36.668 1.00 53.34 171 GLU A CA 1
ATOM 1295 C C . GLU A 1 171 ? -0.570 -6.761 36.691 1.00 53.34 171 GLU A C 1
ATOM 1297 O O . GLU A 1 171 ? -0.532 -7.428 37.727 1.00 53.34 171 GLU A O 1
ATOM 1302 N N . GLN A 1 172 ? -0.254 -7.270 35.500 1.00 52.50 172 GLN A N 1
ATOM 1303 C CA . GLN A 1 172 ? 0.571 -8.427 35.322 1.00 52.50 172 GLN A CA 1
ATOM 1304 C C . GLN A 1 172 ? 1.890 -7.839 35.764 1.00 52.50 172 GLN A C 1
ATOM 1306 O O . GLN A 1 172 ? 2.699 -7.405 34.949 1.00 52.50 172 GLN A O 1
ATOM 1311 N N . GLN A 1 173 ? 2.006 -7.688 37.087 1.00 53.50 173 GLN A N 1
ATOM 1312 C CA . GLN A 1 173 ? 3.207 -7.523 37.835 1.00 53.50 173 GLN A CA 1
ATOM 1313 C C . GLN A 1 173 ? 3.985 -8.681 37.294 1.00 53.50 173 GLN A C 1
ATOM 1315 O O . GLN A 1 173 ? 3.651 -9.834 37.570 1.00 53.50 173 GLN A O 1
ATOM 1320 N N . TRP A 1 174 ? 4.827 -8.344 36.323 1.00 59.31 174 TRP A N 1
ATOM 1321 C CA . TRP A 1 174 ? 5.552 -9.288 35.522 1.00 59.31 174 TRP A CA 1
ATOM 1322 C C . TRP A 1 174 ? 6.312 -10.086 36.558 1.00 59.31 174 TRP A C 1
ATOM 1324 O O . TRP A 1 174 ? 7.251 -9.581 37.169 1.00 59.31 174 TRP A O 1
ATOM 1334 N N . GLN A 1 175 ? 5.780 -11.255 36.903 1.00 62.47 175 GLN A N 1
ATOM 1335 C CA . GLN A 1 175 ? 6.439 -12.133 37.832 1.00 62.47 175 GLN A CA 1
ATOM 1336 C C . GLN A 1 175 ? 7.588 -12.641 36.984 1.00 62.47 175 GLN A C 1
ATOM 1338 O O . GLN A 1 175 ? 7.317 -13.313 35.979 1.00 62.47 175 GLN A O 1
ATOM 1343 N N . PRO A 1 176 ? 8.844 -12.254 37.291 1.00 65.06 176 PRO A N 1
ATOM 1344 C CA . PRO A 1 176 ? 9.970 -12.871 36.626 1.00 65.06 176 PRO A CA 1
ATOM 1345 C C . PRO A 1 176 ? 9.724 -14.375 36.676 1.00 65.06 176 PRO A C 1
ATOM 1347 O O . PRO A 1 176 ? 9.320 -14.866 37.740 1.00 65.06 176 PRO A O 1
ATOM 1350 N N . PRO A 1 177 ? 9.881 -15.090 35.547 1.00 71.06 177 PRO A N 1
ATOM 1351 C CA . PRO A 1 177 ? 9.698 -16.531 35.536 1.00 71.06 177 PRO A CA 1
ATOM 1352 C C . PRO A 1 177 ? 10.440 -17.098 36.750 1.00 71.06 177 PRO A C 1
ATOM 1354 O O . PRO A 1 177 ? 11.578 -16.668 36.985 1.00 71.06 177 PRO A O 1
ATOM 1357 N N . PRO A 1 178 ? 9.784 -17.950 37.568 1.00 71.75 178 PRO A N 1
ATOM 1358 C CA . PRO A 1 178 ? 10.360 -18.464 38.804 1.00 71.75 178 PRO A CA 1
ATOM 1359 C C . PRO A 1 178 ? 11.765 -18.929 38.476 1.00 71.75 178 PRO A C 1
ATOM 1361 O O . PRO A 1 178 ? 11.917 -19.729 37.553 1.00 71.75 178 PRO A O 1
ATOM 1364 N N . GLN A 1 179 ? 12.740 -18.284 39.132 1.00 67.06 179 GLN A N 1
ATOM 1365 C CA . GLN A 1 179 ? 14.160 -18.288 38.791 1.00 67.06 179 GLN A CA 1
ATOM 1366 C C . GLN A 1 179 ? 14.517 -19.556 38.029 1.00 67.06 179 GLN A C 1
ATOM 1368 O O . GLN A 1 179 ? 14.456 -20.650 38.597 1.00 67.06 179 GLN A O 1
ATOM 1373 N N . ALA A 1 180 ? 14.820 -19.400 36.733 1.00 57.59 180 ALA A N 1
ATOM 1374 C CA . ALA A 1 180 ? 15.399 -20.470 35.939 1.00 57.59 180 ALA A CA 1
ATOM 1375 C C . ALA A 1 180 ? 16.456 -21.134 36.820 1.00 57.59 180 ALA A C 1
ATOM 1377 O O . ALA A 1 180 ? 17.320 -20.442 37.365 1.00 57.59 180 ALA A O 1
ATOM 1378 N N . GLY A 1 181 ? 16.278 -22.434 37.070 1.00 63.25 181 GLY A N 1
ATOM 1379 C CA . GLY A 1 181 ? 17.098 -23.170 38.020 1.00 63.25 181 GLY A CA 1
ATOM 1380 C C . GLY A 1 181 ? 18.589 -22.926 37.782 1.00 63.25 181 GLY A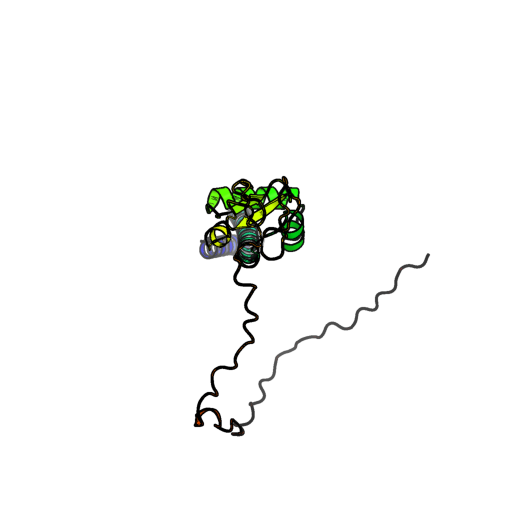 C 1
ATOM 1381 O O . GLY A 1 181 ? 19.000 -22.479 36.716 1.00 63.25 181 GLY A O 1
ATOM 1382 N N . HIS A 1 182 ? 19.395 -23.256 38.786 1.00 60.78 182 HIS A N 1
ATOM 1383 C CA . HIS A 1 182 ? 20.865 -23.214 38.870 1.00 60.78 182 HIS A CA 1
ATOM 1384 C C . HIS A 1 182 ? 21.685 -23.483 37.578 1.00 60.78 182 HIS A C 1
ATOM 1386 O O . HIS A 1 182 ? 22.862 -23.144 37.534 1.00 60.78 182 HIS A O 1
ATOM 1392 N N . TRP A 1 183 ? 21.099 -24.024 36.509 1.00 64.88 183 TRP A N 1
ATOM 1393 C CA . TRP A 1 183 ? 21.675 -24.091 35.165 1.00 64.88 183 TRP A CA 1
ATOM 1394 C C . TRP A 1 183 ? 21.818 -22.731 34.443 1.00 64.88 183 TRP A C 1
ATOM 1396 O O . TRP A 1 183 ? 22.614 -22.637 33.510 1.00 64.88 183 TRP A O 1
ATOM 1406 N N . ALA A 1 184 ? 21.129 -21.661 34.865 1.00 52.75 184 ALA A N 1
ATOM 1407 C CA . ALA A 1 184 ? 21.282 -20.318 34.278 1.00 52.75 184 ALA A CA 1
ATOM 1408 C C . ALA A 1 184 ? 22.547 -19.555 34.745 1.00 52.75 184 ALA A C 1
ATOM 1410 O O . ALA A 1 184 ? 22.800 -18.445 34.281 1.00 52.75 184 ALA A O 1
ATOM 1411 N N . GLN A 1 185 ? 23.368 -20.143 35.627 1.00 58.69 185 GLN A N 1
ATOM 1412 C CA . GLN A 1 185 ? 24.649 -19.571 36.074 1.00 58.69 185 GLN A CA 1
ATOM 1413 C C . GLN A 1 185 ? 25.855 -20.020 35.231 1.00 58.69 185 GLN A C 1
ATOM 1415 O O . GLN A 1 185 ? 26.982 -20.002 35.719 1.00 58.69 185 GLN A O 1
ATOM 1420 N N . ALA A 1 186 ? 25.664 -20.420 33.970 1.00 60.94 186 ALA A N 1
ATOM 1421 C CA . ALA A 1 186 ? 26.801 -20.631 33.079 1.00 60.94 186 ALA A CA 1
ATOM 1422 C C . ALA A 1 186 ? 27.513 -19.277 32.841 1.00 60.94 186 ALA A C 1
ATOM 1424 O O . ALA A 1 186 ? 26.907 -18.367 32.265 1.00 60.94 186 ALA A O 1
ATOM 1425 N N . PRO A 1 187 ? 28.775 -19.101 33.277 1.00 56.88 187 PRO A N 1
ATOM 1426 C CA . PRO A 1 187 ? 29.516 -17.877 33.031 1.00 56.88 187 PRO A CA 1
ATOM 1427 C C . PRO A 1 187 ? 29.858 -17.819 31.541 1.00 56.88 187 PRO A C 1
ATOM 1429 O O . PRO A 1 187 ? 30.709 -18.561 31.059 1.00 56.88 187 PRO A O 1
ATOM 1432 N N . TRP A 1 188 ? 29.225 -16.907 30.805 1.00 61.06 188 TRP A N 1
ATOM 1433 C CA . TRP A 1 188 ? 29.541 -16.607 29.400 1.00 61.06 188 TRP A CA 1
ATOM 1434 C C . TRP A 1 188 ? 30.895 -15.895 29.218 1.00 61.06 188 TRP A C 1
ATOM 1436 O O . TRP A 1 188 ? 31.181 -15.334 28.164 1.00 61.06 188 TRP A O 1
ATOM 1446 N N . SER A 1 189 ? 31.766 -15.926 30.225 1.00 56.34 189 SER A N 1
ATOM 1447 C CA . SER A 1 189 ? 33.147 -15.470 30.138 1.00 56.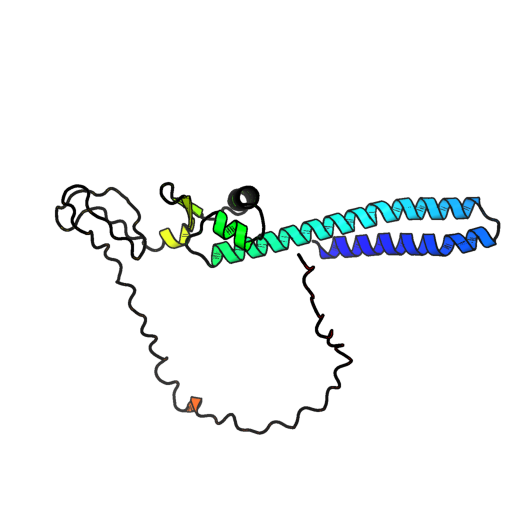34 189 SER A CA 1
ATOM 1448 C C . SER A 1 189 ? 34.047 -16.603 29.639 1.00 56.34 189 SER A C 1
ATOM 1450 O O . SER A 1 189 ? 34.922 -17.076 30.364 1.00 56.34 189 SER A O 1
ATOM 1452 N N . GLN A 1 190 ? 33.845 -17.046 28.399 1.00 59.69 190 GLN A N 1
ATOM 1453 C CA . GLN A 1 190 ? 34.964 -17.583 27.631 1.00 59.69 190 GLN A CA 1
ATOM 1454 C C . GLN A 1 190 ? 35.404 -16.514 26.625 1.00 59.69 190 GLN A C 1
ATOM 1456 O O . GLN A 1 190 ? 34.590 -16.097 25.801 1.00 59.69 190 GLN A O 1
ATOM 1461 N N . PRO A 1 191 ? 36.661 -16.033 26.687 1.00 59.62 191 PRO A N 1
ATOM 1462 C CA . PRO A 1 191 ? 37.204 -15.163 25.657 1.00 59.62 191 PRO A CA 1
ATOM 1463 C C . PRO A 1 191 ? 37.276 -15.959 24.351 1.00 59.62 191 PRO A C 1
ATOM 1465 O O . PRO A 1 191 ? 38.118 -16.839 24.183 1.00 59.62 191 PRO A O 1
ATOM 1468 N N . GLY A 1 192 ? 36.350 -15.673 23.438 1.00 55.69 192 GLY A N 1
ATOM 1469 C CA . GLY A 1 192 ? 36.427 -16.164 22.069 1.00 55.69 192 GLY A CA 1
ATOM 1470 C C . GLY A 1 192 ? 37.692 -15.631 21.380 1.00 55.69 192 GLY A C 1
ATOM 1471 O O . GLY A 1 192 ? 38.154 -14.534 21.714 1.00 55.69 192 GLY A O 1
ATOM 1472 N N . PRO A 1 193 ? 38.271 -16.387 20.431 1.00 61.59 193 PRO A N 1
ATOM 1473 C CA . PRO A 1 193 ? 39.436 -15.945 19.678 1.00 61.59 193 PRO A CA 1
ATOM 1474 C C . PRO A 1 193 ? 39.136 -14.619 18.975 1.00 61.59 193 PRO A C 1
ATOM 1476 O O . PRO A 1 193 ? 38.053 -14.422 18.420 1.00 61.59 193 PRO A O 1
ATOM 1479 N N . ALA A 1 194 ? 40.109 -13.711 19.044 1.00 56.16 194 ALA A N 1
ATOM 1480 C CA . ALA A 1 194 ? 40.035 -12.358 18.517 1.00 56.16 194 ALA A CA 1
ATOM 1481 C C . ALA A 1 194 ? 39.439 -12.333 17.094 1.00 56.16 194 ALA A C 1
ATOM 1483 O O . ALA A 1 194 ? 39.894 -13.095 16.234 1.00 56.16 194 ALA A O 1
ATOM 1484 N N . PRO A 1 195 ? 38.443 -11.470 16.819 1.00 51.31 195 PRO A N 1
ATOM 1485 C CA . PRO A 1 195 ? 37.909 -11.324 15.478 1.00 51.31 195 PRO A CA 1
ATOM 1486 C C . PRO A 1 195 ? 39.021 -10.824 14.559 1.00 51.31 195 PRO A C 1
ATOM 1488 O O . PRO A 1 195 ? 39.558 -9.728 14.728 1.00 51.31 195 PRO A O 1
ATOM 1491 N N . GLY A 1 196 ? 39.368 -11.670 13.591 1.00 55.47 196 GLY A N 1
ATOM 1492 C CA . GLY A 1 196 ? 40.214 -11.307 12.471 1.00 55.47 196 GLY A CA 1
ATOM 1493 C C . GLY A 1 196 ? 39.689 -10.040 11.802 1.00 55.47 196 GLY A C 1
ATOM 1494 O O . GLY A 1 196 ? 38.487 -9.863 11.604 1.00 55.47 196 GLY A O 1
ATOM 1495 N N . ASN A 1 197 ? 40.635 -9.161 11.504 1.00 55.28 197 ASN A N 1
ATOM 1496 C CA . ASN A 1 197 ? 40.488 -7.868 10.865 1.00 55.28 197 ASN A CA 1
ATOM 1497 C C . ASN A 1 197 ? 39.808 -8.011 9.490 1.00 55.28 197 ASN A C 1
ATOM 1499 O O . ASN A 1 197 ? 40.470 -8.227 8.476 1.00 55.28 197 ASN A O 1
ATOM 1503 N N . TRP A 1 198 ? 38.477 -7.925 9.453 1.00 56.38 198 TRP A N 1
ATOM 1504 C CA . TRP A 1 198 ? 37.731 -7.755 8.211 1.00 56.38 198 TRP A CA 1
ATOM 1505 C C . TRP A 1 198 ? 37.768 -6.279 7.840 1.00 56.38 198 TRP A C 1
ATOM 1507 O O . TRP A 1 198 ? 36.958 -5.476 8.302 1.00 56.38 198 TRP A O 1
ATOM 1517 N N . SER A 1 199 ? 38.743 -5.934 7.006 1.00 56.09 199 SER A N 1
ATOM 1518 C CA . SER A 1 199 ? 38.857 -4.653 6.324 1.00 56.09 199 SER A CA 1
ATOM 1519 C C . SER A 1 199 ? 37.537 -4.327 5.617 1.00 56.09 199 SER A C 1
ATOM 1521 O O . SER A 1 199 ? 37.227 -4.898 4.572 1.00 56.09 199 SER A O 1
ATOM 1523 N N . GLN A 1 200 ? 36.739 -3.424 6.186 1.00 55.16 200 GLN A N 1
ATOM 1524 C CA . GLN A 1 200 ? 35.583 -2.855 5.500 1.00 55.16 200 GLN A CA 1
ATOM 1525 C C . GLN A 1 200 ? 36.076 -1.920 4.386 1.00 55.16 200 GLN A C 1
ATOM 1527 O O . GLN A 1 200 ? 36.795 -0.959 4.674 1.00 55.16 200 GLN A O 1
ATOM 1532 N N . PRO A 1 201 ? 35.689 -2.139 3.119 1.00 54.28 201 PRO A N 1
ATOM 1533 C CA . PRO A 1 201 ? 35.930 -1.161 2.076 1.00 54.28 201 PRO A CA 1
ATOM 1534 C C . PRO A 1 201 ? 34.991 0.039 2.263 1.00 54.28 201 PRO A C 1
ATOM 1536 O O . PRO A 1 201 ? 33.788 -0.052 2.041 1.00 54.28 201 PRO A O 1
ATOM 1539 N N . GLY A 1 202 ? 35.579 1.163 2.683 1.00 54.28 202 GLY A N 1
ATOM 1540 C CA . GLY A 1 202 ? 35.193 2.526 2.311 1.00 54.28 202 GLY A CA 1
ATOM 1541 C C . GLY A 1 202 ? 33.728 2.926 2.488 1.00 54.28 202 GLY A C 1
ATOM 1542 O O . GLY A 1 202 ? 33.027 3.129 1.501 1.00 54.28 202 GLY A O 1
ATOM 1543 N N . GLN A 1 203 ? 33.301 3.190 3.724 1.00 48.94 203 GLN A N 1
ATOM 1544 C CA . GLN A 1 203 ? 32.224 4.157 3.936 1.00 48.94 203 GLN A CA 1
ATOM 1545 C C . GLN A 1 203 ? 32.816 5.570 3.945 1.00 48.94 203 GLN A C 1
ATOM 1547 O O . GLN A 1 203 ? 33.417 6.007 4.923 1.00 48.94 203 GLN A O 1
ATOM 1552 N N . GLN A 1 204 ? 32.657 6.283 2.828 1.00 55.59 204 GLN A N 1
ATOM 1553 C CA . GLN A 1 204 ? 32.816 7.733 2.786 1.00 55.59 204 GLN A CA 1
ATOM 1554 C C . GLN A 1 204 ? 31.718 8.357 3.647 1.00 55.59 204 GLN A C 1
ATOM 1556 O O . GLN A 1 204 ? 30.541 8.341 3.294 1.00 55.59 204 GLN A O 1
ATOM 1561 N N . GLN A 1 205 ? 32.126 8.883 4.793 1.00 58.53 205 GLN A N 1
ATOM 1562 C CA . GLN A 1 205 ? 31.303 9.688 5.680 1.00 58.53 205 GLN A CA 1
ATOM 1563 C C . GLN A 1 205 ? 31.015 11.030 4.977 1.00 58.53 205 GLN A C 1
ATOM 1565 O O . GLN A 1 205 ? 31.961 11.773 4.699 1.00 58.53 205 GLN A O 1
ATOM 1570 N N . PRO A 1 206 ? 29.756 11.365 4.644 1.00 58.66 206 PRO A N 1
ATOM 1571 C CA . PRO A 1 206 ? 29.433 12.696 4.153 1.00 58.66 206 PRO A CA 1
ATOM 1572 C C . PRO A 1 206 ? 29.647 13.701 5.291 1.00 58.66 206 PRO A C 1
ATOM 1574 O O . PRO A 1 206 ? 29.069 13.571 6.370 1.00 58.66 206 PRO A O 1
ATOM 1577 N N . GLY A 1 207 ? 30.531 14.673 5.058 1.00 63.38 207 GLY A N 1
ATOM 1578 C CA . GLY A 1 207 ? 30.866 15.719 6.021 1.00 63.38 207 GLY A CA 1
ATOM 1579 C C . GLY A 1 207 ? 29.659 16.591 6.402 1.00 63.38 207 GLY A C 1
ATOM 1580 O O . GLY A 1 207 ? 28.684 16.670 5.649 1.00 63.38 207 GLY A O 1
ATOM 1581 N N . PRO A 1 208 ? 29.705 17.259 7.568 1.00 62.47 208 PRO A N 1
ATOM 1582 C CA . PRO A 1 208 ? 28.615 18.099 8.047 1.00 62.47 208 PRO A CA 1
ATOM 1583 C C . PRO A 1 208 ? 28.409 19.303 7.117 1.00 62.47 208 PRO A C 1
ATOM 1585 O O . PRO A 1 208 ? 29.236 20.210 7.037 1.00 62.47 208 PRO A O 1
ATOM 1588 N N . GLY A 1 209 ? 27.283 19.292 6.401 1.00 62.53 209 GLY A N 1
ATOM 1589 C CA . GLY A 1 209 ? 26.823 20.402 5.577 1.00 62.53 209 GLY A CA 1
ATOM 1590 C C . GLY A 1 209 ? 26.462 21.604 6.445 1.00 62.53 209 GLY A C 1
ATOM 1591 O O . GLY A 1 209 ? 25.535 21.553 7.251 1.00 62.53 209 GLY A O 1
ATOM 1592 N N . ASN A 1 210 ? 27.212 22.686 6.264 1.00 66.00 210 ASN A N 1
ATOM 1593 C CA . ASN A 1 210 ? 27.052 23.960 6.949 1.00 66.00 210 ASN A CA 1
ATOM 1594 C C . ASN A 1 210 ? 25.827 24.698 6.366 1.00 66.00 210 ASN A C 1
ATOM 1596 O O . ASN A 1 210 ? 25.930 25.383 5.348 1.00 66.00 210 ASN A O 1
ATOM 1600 N N . TRP A 1 211 ? 24.648 24.517 6.966 1.00 62.50 211 TRP A N 1
ATOM 1601 C CA . TRP A 1 211 ? 23.434 25.245 6.581 1.00 62.50 211 TRP A CA 1
ATOM 1602 C C . TRP A 1 211 ? 23.448 26.654 7.185 1.00 62.50 211 TRP A C 1
ATOM 1604 O O . TRP A 1 211 ? 23.357 26.826 8.399 1.00 62.50 211 TRP A O 1
ATOM 1614 N N . ARG A 1 212 ? 23.545 27.671 6.322 1.00 64.19 212 ARG A N 1
ATOM 1615 C CA . ARG A 1 212 ? 23.404 29.093 6.666 1.00 64.19 212 ARG A CA 1
ATOM 1616 C C . ARG A 1 212 ? 22.001 29.552 6.236 1.00 64.19 212 ARG A C 1
ATOM 1618 O O . ARG A 1 212 ? 21.684 29.401 5.056 1.00 64.19 212 ARG A O 1
ATOM 1625 N N . PRO A 1 213 ? 21.150 30.077 7.132 1.00 67.62 213 PRO A N 1
ATOM 1626 C CA . PRO A 1 213 ? 19.861 30.630 6.729 1.00 67.62 213 PRO A CA 1
ATOM 1627 C C . PRO A 1 213 ? 20.051 31.945 5.944 1.00 67.62 213 PRO A C 1
ATOM 1629 O O . PRO A 1 213 ? 20.995 32.689 6.229 1.00 67.62 213 PRO A O 1
ATOM 1632 N N . PRO A 1 214 ? 19.187 32.243 4.956 1.00 66.31 214 PRO A N 1
ATOM 1633 C CA . PRO A 1 214 ? 19.199 33.520 4.252 1.00 66.31 214 PRO A CA 1
ATOM 1634 C C . PRO A 1 214 ? 18.776 34.653 5.196 1.00 66.31 214 PRO A C 1
ATOM 1636 O O . PRO A 1 214 ? 17.814 34.519 5.952 1.00 66.31 214 PRO A O 1
ATOM 1639 N N . GLY A 1 215 ? 19.544 35.743 5.163 1.00 69.44 215 GLY A N 1
ATOM 1640 C CA . GLY A 1 215 ? 19.297 36.953 5.938 1.00 69.44 215 GLY A CA 1
ATOM 1641 C C . GLY A 1 215 ? 18.017 37.669 5.510 1.00 69.44 215 GLY A C 1
ATOM 1642 O O . GLY A 1 215 ? 17.659 37.666 4.332 1.00 69.44 215 GLY A O 1
ATOM 1643 N N . THR A 1 216 ? 17.361 38.240 6.515 1.00 66.25 216 THR A N 1
ATOM 1644 C CA . THR A 1 216 ? 16.255 39.205 6.453 1.00 66.25 216 THR A CA 1
ATOM 1645 C C . THR A 1 216 ? 16.668 40.526 5.831 1.00 66.25 216 THR A C 1
ATOM 1647 O O . THR A 1 216 ? 17.798 40.965 6.154 1.00 66.25 216 THR A O 1
#

Sequence (216 aa):
MPAVLKVFAWIFLALAAMSLMCTPLAFADGKGDVAVTFVVFSGVLAIPGIALMMAGRKLQRRDHTQQMMVAFVRTRDAFTVEELAVHLGCAPGEAQILLNQDIARYRLPLVVHQASRRYLRLDRLQNPAQIASHCQSCGAAIGQQIVFAGEQLRCSHCGSEVQTHAPAPVEQQWQPPPQAGHWAQAPWSQPGPAPGNWSQPGQQQPGPGNWRPPGT

Foldseek 3Di:
DLVVLLVLLVVLLVQLVVLLVCLVVCVVVVNVVSSVVSNVSSVVSNVVSVVSVVVSVVVVLVVVLVVQLVVVPVVDQKDALVRQCVSSVHDSVVSVVNVVVCCVVVVQQWDQDPVVRMIGHVVVVVPPQQQPQAAPPPRDGQPRDRDDQPDWDARPPPRDTGDRPPPNPPPCPVPPDPPPPPVVPPPPPDPDPDDPDPDDPDDPDDDDDDDDDDDD

Radius of gyration: 32.01 Å; chains: 1; bounding box: 73×63×86 Å